Protein AF-A0A0M8MXF6-F1 (afdb_monomer)

Nearest PDB structures (foldseek):
  7met-assembly1_A  TM=2.407E-01  e=5.672E-01  Acinetobacter baumannii
  7ocy-assembly1_A  TM=2.249E-01  e=1.600E+00  Enterococcus faecalis
  7n6g-assembly1_3U  TM=2.031E-01  e=4.091E+00  Chlamydomonas reinhardtii
  6pan-assembly1_A  TM=2.255E-01  e=9.954E+00  Novosphingobium aromaticivorans DSM 12444

Foldseek 3Di:
DDDDDDDDPPDDQDALVRLVVQLCVLCPVPPFLVSSLVSLLPDDPSSLVNPVVCQVVPFPQDDPVLLVVLLVLLVVQCPDPLNVVLVVQLVVLVVVLVVVLVVLLVVLLVLVVVVCVVPVPCLSVLSVVLVVLVVVLVVLVVVLVVVPDCCVPLVVVLPDPVDDPVRNVVVVVVVVVVVVVSLVSLVVSLVSLVVSLVSLVVSLVVLVVVVVVVVPVDDPSSVVSSVSSVVSSVSSVLVSLLSSLVSCSVVSTDDSSSLVSVCVSGPSSSSSSRRD

pLDDT: mean 79.09, std 14.13, range [28.78, 97.38]

Radius of gyration: 22.86 Å; Cα contacts (8 Å, |Δi|>4): 202; chains: 1; bounding box: 51×49×69 Å

Organism: Escovopsis weberi (NCBI:txid150374)

Secondary structure (DSSP, 8-state):
-PPPPPPPTTSPPPPHHHHHHHHHHHHTT---HHHHHHHHHTS-HHHHHHHHHTHHHH-S--SHHHHHHHHHHHHHHHHSHHHHHHHHHHHHHHHHHHHHHHHHHHHHHHHHHHHHHHH---HHHHHHHHHHHHHHHHHHHHHHHHS--HIIIIIHHHH-TTS-HHHHHHHHHHHHHHHHHHHHHHHHHHHHHHHHHHHHHHHHHHHHHHHHTTTTT--HHHHHHHHHHHHHHHHHHHHHHHHHHHHHHHTT---HHHHHHHHHHSTTGGGGGT--

Sequence (276 aa):
MSAPPEYSADSSPPSYDEVSQKLQRLIQDNTNPAKVLEIASSLSDAEINVLADGFEKHYPLQDEKQKADFTVGLGQTFSSKEGQARLKQAGNAASQAVKDIEGIFTNLQLKLAQIDQVYQSGFQATLIKIQDTFTDILRESRLLAVDIEFDKIMVKFCANPNYTVDQRRARIGEFITEAKGFEDGAKGVQQRYTDLVTSFQSFVLSFSGWARDKEGELTSQIKGLEAELSDLGKQLNDIKTAQTAMTSLAGVVLPVTSLLLASKIFPGFDAVIILE

Solvent-accessible surface area (backbone atoms only — not comparable to full-atom values): 15362 Å² total; per-residue (Å²): 138,80,81,80,84,83,86,54,99,85,58,76,80,78,49,47,67,61,47,51,51,50,51,50,69,70,42,64,89,61,82,50,32,60,58,44,46,55,55,60,67,69,52,50,72,69,50,37,49,34,50,48,71,43,34,88,80,62,57,85,59,83,47,73,62,58,26,50,56,47,48,51,45,51,52,52,37,51,69,31,77,67,32,43,54,22,52,51,43,19,53,51,38,48,56,47,52,51,52,52,51,54,50,50,52,53,53,51,39,57,56,32,45,58,50,29,73,76,66,69,70,56,58,31,66,52,52,49,56,53,50,51,52,52,53,52,48,52,51,51,54,52,53,62,62,66,72,69,55,57,71,80,51,52,52,54,55,63,69,37,82,91,55,53,73,65,60,42,50,50,54,51,53,50,50,57,53,52,50,49,53,52,52,53,50,49,52,50,48,52,50,54,52,50,52,48,47,53,52,49,52,54,48,51,53,52,49,54,58,55,51,58,81,43,71,86,73,69,50,75,62,59,62,51,47,52,52,54,52,50,50,50,52,49,56,51,48,51,51,50,53,21,50,53,29,51,52,34,58,77,71,48,48,77,58,76,46,25,39,49,51,25,20,76,69,22,51,37,42,55,54,71,56,42,62,120

Structure (mmCIF, N/CA/C/O backbone):
data_AF-A0A0M8MXF6-F1
#
_entry.id   AF-A0A0M8MXF6-F1
#
loop_
_atom_site.group_PDB
_atom_site.id
_atom_site.type_symbol
_atom_site.label_atom_id
_atom_site.label_alt_id
_atom_site.label_comp_id
_atom_site.label_asym_id
_atom_site.label_entity_id
_atom_site.label_seq_id
_atom_site.pdbx_PDB_ins_code
_atom_site.Cartn_x
_atom_site.Cartn_y
_atom_site.Cartn_z
_atom_site.occupancy
_atom_site.B_iso_or_equiv
_atom_site.auth_seq_id
_atom_site.auth_comp_id
_atom_site.auth_asym_id
_atom_site.auth_atom_id
_atom_site.pdbx_PDB_model_num
ATOM 1 N N . MET A 1 1 ? 26.692 26.187 11.890 1.00 32.91 1 MET A N 1
ATOM 2 C CA . MET A 1 1 ? 25.662 25.136 11.762 1.00 32.91 1 MET A CA 1
ATOM 3 C C . MET A 1 1 ? 24.489 25.568 12.622 1.00 32.91 1 MET A C 1
ATOM 5 O O . MET A 1 1 ? 24.613 25.514 13.836 1.00 32.91 1 MET A O 1
ATOM 9 N N . SER A 1 2 ? 23.429 26.103 12.015 1.00 28.78 2 SER A N 1
ATOM 10 C CA . SER A 1 2 ? 22.195 26.459 12.730 1.00 28.78 2 SER A CA 1
ATOM 11 C C . SER A 1 2 ? 21.187 25.340 12.529 1.00 28.78 2 SER A C 1
ATOM 13 O O . SER A 1 2 ? 20.985 24.909 11.395 1.00 28.78 2 SER A O 1
ATOM 15 N N . ALA A 1 3 ? 20.602 24.856 13.622 1.00 32.03 3 ALA A N 1
ATOM 16 C CA . ALA A 1 3 ? 19.494 23.914 13.569 1.00 32.03 3 ALA A CA 1
ATOM 17 C C . ALA A 1 3 ? 18.300 24.549 12.824 1.00 32.03 3 ALA A C 1
ATOM 19 O O . ALA A 1 3 ? 18.081 25.758 12.971 1.00 32.03 3 ALA A O 1
ATOM 20 N N . PRO A 1 4 ? 17.555 23.784 12.005 1.00 33.78 4 PRO A N 1
ATOM 21 C CA . PRO A 1 4 ? 16.343 24.291 11.376 1.00 33.78 4 PRO A CA 1
ATOM 22 C C . PRO A 1 4 ? 15.284 24.618 12.446 1.00 33.78 4 PRO A C 1
ATOM 24 O O . PRO A 1 4 ? 15.246 23.949 13.480 1.00 33.78 4 PRO A O 1
ATOM 27 N N . PRO A 1 5 ? 14.454 25.654 12.231 1.00 35.91 5 PRO A N 1
ATOM 28 C CA . PRO A 1 5 ? 13.438 26.057 13.197 1.00 35.91 5 PRO A CA 1
ATOM 29 C C . PRO A 1 5 ? 12.390 24.953 13.395 1.00 35.91 5 PRO A C 1
ATOM 31 O O . PRO A 1 5 ? 11.923 24.351 12.428 1.00 35.91 5 PRO A O 1
ATOM 34 N N . GLU A 1 6 ? 12.023 24.702 14.654 1.00 35.16 6 GLU A N 1
ATOM 35 C CA . GLU A 1 6 ? 10.890 23.848 15.019 1.00 35.16 6 GLU A CA 1
ATOM 36 C C . GLU A 1 6 ? 9.573 24.546 14.649 1.00 35.16 6 GLU A C 1
ATOM 38 O O . GLU A 1 6 ? 9.359 25.714 14.981 1.00 35.16 6 GLU A O 1
ATOM 43 N N . TYR A 1 7 ? 8.683 23.828 13.965 1.00 45.47 7 TYR A N 1
ATOM 44 C CA . TYR A 1 7 ? 7.341 24.308 13.646 1.00 45.47 7 TYR A CA 1
ATOM 45 C C . TYR A 1 7 ? 6.438 24.183 14.882 1.00 45.47 7 TYR A C 1
ATOM 47 O O . TYR A 1 7 ? 6.236 23.084 15.399 1.00 45.47 7 TYR A O 1
ATOM 55 N N . SER A 1 8 ? 5.884 25.302 15.359 1.00 39.06 8 SER A N 1
ATOM 56 C CA . SER A 1 8 ? 4.859 25.329 16.411 1.00 39.06 8 SER A CA 1
ATOM 57 C C . SER A 1 8 ? 3.449 25.300 15.807 1.00 39.06 8 SER A C 1
ATOM 59 O O . SER A 1 8 ? 3.249 25.653 14.643 1.00 39.06 8 SER A O 1
ATOM 61 N N . ALA A 1 9 ? 2.459 24.896 16.607 1.00 38.97 9 ALA A N 1
ATOM 62 C CA . ALA A 1 9 ? 1.055 24.703 16.219 1.00 38.97 9 ALA A CA 1
ATOM 63 C C . ALA A 1 9 ? 0.305 25.969 15.721 1.00 38.97 9 ALA A C 1
ATOM 65 O O . ALA A 1 9 ? -0.864 25.863 15.366 1.00 38.97 9 ALA A O 1
ATOM 66 N N . ASP A 1 10 ? 0.974 27.128 15.652 1.00 38.09 10 ASP A N 1
ATOM 67 C CA . ASP A 1 10 ? 0.471 28.385 15.066 1.00 38.09 10 ASP A CA 1
ATOM 68 C C . ASP A 1 10 ? 0.985 28.642 13.630 1.00 38.09 10 ASP A C 1
ATOM 70 O O . ASP A 1 10 ? 0.649 29.651 13.006 1.00 38.09 10 ASP A O 1
ATOM 74 N N . SER A 1 11 ? 1.805 27.743 13.078 1.00 51.75 11 SER A N 1
ATOM 75 C CA . SER A 1 11 ? 2.319 27.853 11.707 1.00 51.75 11 SER A CA 1
ATOM 76 C C . SER A 1 11 ? 1.318 27.227 10.736 1.00 51.75 11 SER A C 1
ATOM 78 O O . SER A 1 11 ? 0.964 26.058 10.889 1.00 51.75 11 SER A O 1
ATOM 80 N N . SER A 1 12 ? 0.882 27.967 9.712 1.00 57.47 12 SER A N 1
ATOM 81 C CA . SER A 1 12 ? 0.156 27.350 8.592 1.00 57.47 12 SER A CA 1
ATOM 82 C C . SER A 1 12 ? 0.994 26.198 8.012 1.00 57.47 12 SER A C 1
ATOM 84 O O . SER A 1 12 ? 2.219 26.340 7.943 1.00 57.47 12 SER A O 1
ATOM 86 N N . PRO A 1 13 ? 0.381 25.059 7.632 1.00 60.53 13 PRO A N 1
ATOM 87 C CA . PRO A 1 13 ? 1.121 23.945 7.048 1.00 60.53 13 PRO A CA 1
ATOM 88 C C . PRO A 1 13 ? 1.935 24.422 5.832 1.00 60.53 13 PRO A C 1
ATOM 90 O O . PRO A 1 13 ? 1.456 25.288 5.093 1.00 60.53 13 PRO A O 1
ATOM 93 N N . PRO A 1 14 ? 3.161 23.900 5.635 1.00 73.06 14 PRO A N 1
ATOM 94 C CA . PRO A 1 14 ? 4.062 24.394 4.601 1.00 73.06 14 PRO A CA 1
ATOM 95 C C . PRO A 1 14 ? 3.460 24.185 3.207 1.00 73.06 14 PRO A C 1
ATOM 97 O O . PRO A 1 14 ? 2.830 23.163 2.937 1.00 73.06 14 PRO A O 1
ATOM 100 N N . SER A 1 15 ? 3.644 25.156 2.315 1.00 82.12 15 SER A N 1
ATOM 101 C CA . SER A 1 15 ? 3.140 25.082 0.939 1.00 82.12 15 SER A CA 1
ATOM 102 C C . SER A 1 15 ? 4.071 24.280 0.021 1.00 82.12 15 SER A C 1
ATOM 104 O O . SER A 1 15 ? 5.272 24.175 0.274 1.00 82.12 15 SER A O 1
ATOM 106 N N . TYR A 1 16 ? 3.538 23.746 -1.087 1.00 81.19 16 TYR A N 1
ATOM 107 C CA . TYR A 1 16 ? 4.337 22.998 -2.071 1.00 81.19 16 TYR A CA 1
ATOM 108 C C . TYR A 1 16 ? 5.559 23.788 -2.548 1.00 81.19 16 TYR A C 1
ATOM 110 O O . TYR A 1 16 ? 6.669 23.257 -2.563 1.00 81.19 16 TYR A O 1
ATOM 118 N N . ASP A 1 17 ? 5.375 25.067 -2.884 1.00 80.81 17 ASP A N 1
ATOM 119 C CA . ASP A 1 17 ? 6.449 25.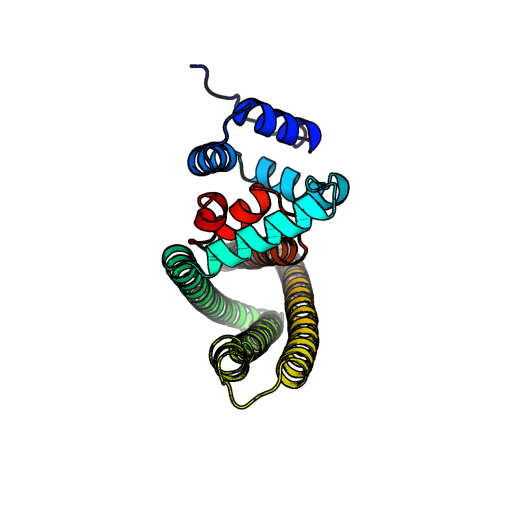916 -3.400 1.00 80.81 17 ASP A CA 1
ATOM 120 C C . ASP A 1 17 ? 7.558 26.138 -2.362 1.00 80.81 17 ASP A C 1
ATOM 122 O O . ASP A 1 17 ? 8.742 26.102 -2.705 1.00 80.81 17 ASP A O 1
ATOM 126 N N . GLU A 1 18 ? 7.207 26.311 -1.085 1.00 84.25 18 GLU A N 1
ATOM 127 C CA . GLU A 1 18 ? 8.184 26.471 -0.003 1.00 84.25 18 GLU A CA 1
ATOM 128 C C . GLU A 1 18 ? 9.027 25.211 0.188 1.00 84.25 18 GLU A C 1
ATOM 130 O O . GLU A 1 18 ? 10.259 25.290 0.269 1.00 84.25 18 GLU A O 1
ATOM 135 N N . VAL A 1 19 ? 8.380 24.043 0.224 1.00 84.31 19 VAL A N 1
ATOM 136 C CA . VAL A 1 19 ? 9.076 22.768 0.424 1.00 84.31 19 VAL A CA 1
ATOM 137 C C . VAL A 1 19 ? 9.893 22.392 -0.814 1.00 84.31 19 VAL A C 1
ATOM 139 O O . VAL A 1 19 ? 11.034 21.947 -0.687 1.00 84.31 19 VAL A O 1
ATOM 142 N N . SER A 1 20 ? 9.365 22.637 -2.014 1.00 79.31 20 SER A N 1
ATOM 143 C CA . SER A 1 20 ? 10.060 22.383 -3.281 1.00 79.31 20 SER A CA 1
ATOM 144 C C . SER A 1 20 ? 11.319 23.242 -3.402 1.00 79.31 20 SER A C 1
ATOM 146 O O . SER A 1 20 ? 12.404 22.727 -3.678 1.00 79.31 20 SER A O 1
ATOM 148 N N . GLN A 1 21 ? 11.229 24.538 -3.081 1.00 81.50 21 GLN A N 1
ATOM 149 C CA . GLN A 1 21 ? 12.401 25.413 -3.057 1.00 81.50 21 GLN A CA 1
ATOM 150 C C . GLN A 1 21 ? 13.406 25.018 -1.973 1.00 81.50 21 GLN A C 1
ATOM 152 O O . GLN A 1 21 ? 14.612 25.104 -2.205 1.00 81.50 21 GLN A O 1
ATOM 157 N N . LYS A 1 22 ? 12.948 24.590 -0.789 1.00 83.56 22 LYS A N 1
ATOM 158 C CA . LYS A 1 22 ? 13.837 24.064 0.257 1.00 83.56 22 LYS A CA 1
ATOM 159 C C . LYS A 1 22 ? 14.619 22.862 -0.268 1.00 83.56 22 LYS A C 1
ATOM 161 O O . LYS A 1 22 ? 15.842 22.843 -0.148 1.00 83.56 22 LYS A O 1
ATOM 166 N N . LEU A 1 23 ? 13.929 21.902 -0.883 1.00 79.88 23 LEU A N 1
ATOM 167 C CA . LEU A 1 23 ? 14.544 20.705 -1.445 1.00 79.88 23 LEU A CA 1
ATOM 168 C C . LEU A 1 23 ? 15.556 21.060 -2.546 1.00 79.88 23 LEU A C 1
ATOM 170 O O . LEU A 1 23 ? 16.699 20.615 -2.479 1.00 79.88 23 LEU A O 1
ATOM 174 N N . GLN A 1 24 ? 15.195 21.940 -3.486 1.00 78.19 24 GLN A N 1
ATOM 175 C CA . GLN A 1 24 ? 16.109 22.426 -4.530 1.00 78.19 24 GLN A CA 1
ATOM 176 C C . GLN A 1 24 ? 17.355 23.113 -3.952 1.00 78.19 24 GLN A C 1
ATOM 178 O O . GLN A 1 24 ? 18.464 22.858 -4.413 1.00 78.19 24 GLN A O 1
ATOM 183 N N . ARG A 1 25 ? 17.212 23.949 -2.914 1.00 81.69 25 ARG A N 1
ATOM 184 C CA . ARG A 1 25 ? 18.351 24.623 -2.257 1.00 81.69 25 ARG A CA 1
ATOM 185 C C . ARG A 1 25 ? 19.275 23.667 -1.507 1.00 81.69 25 ARG A C 1
ATOM 187 O O . ARG A 1 25 ? 20.450 23.990 -1.339 1.00 81.69 25 ARG A O 1
ATOM 194 N N . LEU A 1 26 ? 18.746 22.553 -1.002 1.00 81.12 26 LEU A N 1
ATOM 195 C CA . LEU A 1 26 ? 19.543 21.528 -0.331 1.00 81.12 26 LEU A CA 1
ATOM 196 C C . LEU A 1 26 ? 20.268 20.636 -1.346 1.00 81.12 26 LEU A C 1
ATOM 198 O O . LEU A 1 26 ? 21.427 20.302 -1.118 1.00 81.12 26 LEU A O 1
ATOM 202 N N . ILE A 1 27 ? 19.605 20.289 -2.456 1.00 77.81 27 ILE A N 1
ATOM 203 C CA . ILE A 1 27 ? 20.181 19.491 -3.549 1.00 77.81 27 ILE A CA 1
ATOM 204 C C . ILE A 1 27 ? 21.254 20.285 -4.306 1.00 77.81 27 ILE A C 1
ATOM 206 O O . ILE A 1 27 ? 22.342 19.761 -4.527 1.00 77.81 27 ILE A O 1
ATOM 210 N N . GLN A 1 28 ? 20.995 21.554 -4.643 1.00 79.44 28 GLN A N 1
ATOM 211 C CA . GLN A 1 28 ? 21.881 22.385 -5.474 1.00 79.44 28 GLN A CA 1
ATOM 212 C C . GLN A 1 28 ? 22.266 21.655 -6.774 1.00 79.44 28 GLN A C 1
ATOM 214 O O . GLN A 1 28 ? 21.405 21.065 -7.419 1.00 79.44 28 GLN A O 1
ATOM 219 N N . ASP A 1 29 ? 23.551 21.656 -7.130 1.00 73.19 29 ASP A N 1
ATOM 220 C CA . ASP A 1 29 ? 24.099 20.948 -8.292 1.00 73.19 29 ASP A CA 1
ATOM 221 C C . ASP A 1 29 ? 24.566 19.523 -7.939 1.00 73.19 29 ASP A C 1
ATOM 223 O O . ASP A 1 29 ? 25.395 18.934 -8.636 1.00 73.19 29 ASP A O 1
ATOM 227 N N . ASN A 1 30 ? 24.112 18.969 -6.809 1.00 67.25 30 ASN A N 1
ATOM 228 C CA . ASN A 1 30 ? 24.562 17.661 -6.365 1.00 67.25 30 ASN A CA 1
ATOM 229 C C . ASN A 1 30 ? 23.941 16.555 -7.218 1.00 67.25 30 ASN A C 1
ATOM 231 O O . ASN A 1 30 ? 22.763 16.234 -7.092 1.00 67.25 30 ASN A O 1
ATOM 235 N N . THR A 1 31 ? 24.774 15.946 -8.053 1.00 65.38 31 THR A N 1
ATOM 236 C CA . THR A 1 31 ? 24.402 14.831 -8.922 1.00 65.38 31 THR A CA 1
ATOM 237 C C . THR A 1 31 ? 24.601 13.467 -8.268 1.00 65.38 31 THR A C 1
ATOM 239 O O . THR A 1 31 ? 24.365 12.457 -8.916 1.00 65.38 31 THR A O 1
ATOM 242 N N . ASN A 1 32 ? 25.047 13.400 -7.005 1.00 70.94 32 ASN A N 1
ATOM 243 C CA . ASN A 1 32 ? 25.220 12.134 -6.298 1.00 70.94 32 ASN A CA 1
ATOM 244 C C . ASN A 1 32 ? 23.860 11.625 -5.777 1.00 70.94 32 ASN A C 1
ATOM 246 O O . ASN A 1 32 ? 23.322 12.219 -4.831 1.00 70.94 32 ASN A O 1
ATOM 250 N N . PRO A 1 33 ? 23.340 10.497 -6.293 1.00 64.94 33 PRO A N 1
ATOM 251 C CA . PRO A 1 33 ? 22.003 10.019 -5.943 1.00 64.94 33 PRO A CA 1
ATOM 252 C C . PRO A 1 33 ? 21.853 9.665 -4.452 1.00 64.94 33 PRO A C 1
ATOM 254 O O . PRO A 1 33 ? 20.842 9.985 -3.823 1.00 64.94 33 PRO A O 1
ATOM 257 N N . ALA A 1 34 ? 22.900 9.113 -3.826 1.00 65.56 34 ALA A N 1
ATOM 258 C CA . ALA A 1 34 ? 22.902 8.818 -2.390 1.00 65.56 34 ALA A CA 1
ATOM 259 C C . ALA A 1 34 ? 22.794 10.092 -1.538 1.00 65.56 34 ALA A C 1
ATOM 261 O O . ALA A 1 34 ? 22.143 10.097 -0.491 1.00 65.56 34 ALA A O 1
ATOM 262 N N . LYS A 1 35 ? 23.408 11.192 -1.988 1.00 70.06 35 LYS A N 1
ATOM 263 C CA . LYS A 1 35 ? 23.350 12.463 -1.262 1.00 70.06 35 LYS A CA 1
ATOM 264 C C . LYS A 1 35 ? 22.010 13.169 -1.456 1.00 70.06 35 LYS A C 1
ATOM 266 O O . LYS A 1 35 ? 21.490 13.734 -0.496 1.00 70.06 35 LYS A O 1
ATOM 271 N N . VAL A 1 36 ? 21.431 13.091 -2.655 1.00 68.38 36 VAL A N 1
ATOM 272 C CA . VAL A 1 36 ? 20.065 13.563 -2.936 1.00 68.38 36 VAL A CA 1
ATOM 273 C C . VAL A 1 36 ? 19.045 12.819 -2.071 1.00 68.38 36 VAL A C 1
ATOM 275 O O . VAL A 1 36 ? 18.158 13.451 -1.497 1.00 68.38 36 VAL A O 1
ATOM 278 N N . LEU A 1 37 ? 19.214 11.506 -1.891 1.00 70.50 37 LEU A N 1
ATOM 279 C CA . LEU A 1 37 ? 18.383 10.714 -0.987 1.00 70.50 37 LEU A CA 1
ATOM 280 C C . LEU A 1 37 ? 18.510 11.166 0.470 1.00 70.50 37 LEU A C 1
ATOM 282 O O . LEU A 1 37 ? 17.500 11.328 1.149 1.00 70.50 37 LEU A O 1
ATOM 286 N N . GLU A 1 38 ? 19.734 11.345 0.967 1.00 73.81 38 GLU A N 1
ATOM 287 C CA . GLU A 1 38 ? 19.981 11.783 2.346 1.00 73.81 38 GLU A CA 1
ATOM 288 C C . GLU A 1 38 ? 19.322 13.145 2.611 1.00 73.81 38 GLU A C 1
ATOM 290 O O . GLU A 1 38 ? 18.665 13.345 3.632 1.00 73.81 38 GLU A O 1
ATOM 295 N N . ILE A 1 39 ? 19.436 14.062 1.647 1.00 77.31 39 ILE A N 1
ATOM 296 C CA . ILE A 1 39 ? 18.789 15.373 1.681 1.00 77.31 39 ILE A CA 1
ATOM 297 C C . ILE A 1 39 ? 17.269 15.229 1.710 1.00 77.31 39 ILE A C 1
ATOM 299 O O . ILE A 1 39 ? 16.610 15.830 2.557 1.00 77.31 39 ILE A O 1
ATOM 303 N N . ALA A 1 40 ? 16.695 14.431 0.817 1.00 73.25 40 ALA A N 1
ATOM 304 C CA . ALA A 1 40 ? 15.253 14.259 0.760 1.00 73.25 40 ALA A CA 1
ATOM 305 C C . ALA A 1 40 ? 14.709 13.522 2.005 1.00 73.25 40 ALA A C 1
ATOM 307 O O . ALA A 1 40 ? 13.631 13.852 2.492 1.00 73.25 40 ALA A O 1
ATOM 308 N N . SER A 1 41 ? 15.488 12.607 2.590 1.00 75.50 41 SER A N 1
ATOM 309 C CA . SER A 1 41 ? 15.173 11.911 3.850 1.00 75.50 41 SER A CA 1
ATOM 310 C C . SER A 1 41 ? 15.242 12.830 5.073 1.00 75.50 41 SER A C 1
ATOM 312 O O . SER A 1 41 ? 14.697 12.494 6.119 1.00 75.50 41 SER A O 1
ATOM 314 N N . SER A 1 42 ? 15.906 13.986 4.955 1.00 82.12 42 SER A N 1
ATOM 315 C CA . SER A 1 42 ? 15.948 15.008 6.010 1.00 82.12 42 SER A CA 1
ATOM 316 C C . SER A 1 42 ? 14.668 15.851 6.093 1.00 82.12 42 SER A C 1
ATOM 318 O O . SER A 1 42 ? 14.514 16.640 7.027 1.00 82.12 42 SER A O 1
ATOM 320 N N . LEU A 1 43 ? 13.755 15.709 5.123 1.00 81.75 43 LEU A N 1
ATOM 321 C CA . LEU A 1 43 ? 12.446 16.353 5.152 1.00 81.75 43 LEU A CA 1
ATOM 322 C C . LEU A 1 43 ? 11.532 15.687 6.186 1.00 81.75 43 LEU A C 1
ATOM 324 O O . LEU A 1 43 ? 11.547 14.471 6.374 1.00 81.75 43 LEU A O 1
ATOM 328 N N . SER A 1 44 ? 10.693 16.497 6.829 1.00 83.69 44 SER A N 1
ATOM 329 C CA . SER A 1 44 ? 9.655 15.997 7.733 1.00 83.69 44 SER A CA 1
ATOM 330 C C . SER A 1 44 ? 8.541 15.266 6.975 1.00 83.69 44 SER A C 1
ATOM 332 O O . SER A 1 44 ? 8.344 15.462 5.776 1.00 83.69 44 SER A O 1
ATOM 334 N N . ASP A 1 45 ? 7.754 14.452 7.683 1.00 75.19 45 ASP A N 1
ATOM 335 C CA . ASP A 1 45 ? 6.602 13.747 7.103 1.00 75.19 45 ASP A CA 1
ATOM 336 C C . ASP A 1 45 ? 5.609 14.707 6.435 1.00 75.19 45 ASP A C 1
ATOM 338 O O . ASP A 1 45 ? 5.139 14.440 5.331 1.00 75.19 45 ASP A O 1
ATOM 342 N N . ALA A 1 46 ? 5.337 15.851 7.072 1.00 77.25 46 ALA A N 1
ATOM 343 C CA . ALA A 1 46 ? 4.457 16.881 6.530 1.00 77.25 46 ALA A CA 1
ATOM 344 C C . ALA A 1 46 ? 5.001 17.470 5.218 1.00 77.25 46 ALA A C 1
ATOM 346 O O . ALA A 1 46 ? 4.256 17.625 4.257 1.00 77.25 46 ALA A O 1
ATOM 347 N N . GLU A 1 47 ? 6.305 17.743 5.153 1.00 81.19 47 GLU A N 1
ATOM 348 C CA . GLU A 1 47 ? 6.967 18.253 3.948 1.00 81.19 47 GLU A CA 1
ATOM 349 C C . GLU A 1 47 ? 6.954 17.230 2.806 1.00 81.19 47 GLU A C 1
ATOM 351 O O . GLU A 1 47 ? 6.678 17.577 1.658 1.00 81.19 47 GLU A O 1
ATOM 356 N N . ILE A 1 48 ? 7.209 15.957 3.117 1.00 76.44 48 ILE A N 1
ATOM 357 C CA . ILE A 1 48 ? 7.179 14.875 2.130 1.00 76.44 48 ILE A CA 1
ATOM 358 C C . ILE A 1 48 ? 5.757 14.693 1.575 1.00 76.44 48 ILE A C 1
ATOM 360 O O . ILE A 1 48 ? 5.601 14.571 0.360 1.00 76.44 48 ILE A O 1
ATOM 364 N N . ASN A 1 49 ? 4.731 14.726 2.433 1.00 73.00 49 ASN A N 1
ATOM 365 C CA . ASN A 1 49 ? 3.329 14.625 2.015 1.00 73.00 49 ASN A CA 1
ATOM 366 C C . ASN A 1 49 ? 2.912 15.808 1.132 1.00 73.00 49 ASN A C 1
ATOM 368 O O . ASN A 1 49 ? 2.342 15.598 0.069 1.00 73.00 49 ASN A O 1
ATOM 372 N N . VAL A 1 50 ? 3.278 17.040 1.505 1.00 77.88 50 VAL A N 1
ATOM 373 C CA . VAL A 1 50 ? 3.005 18.240 0.695 1.00 77.88 50 VAL A CA 1
ATOM 374 C C . VAL A 1 50 ? 3.611 18.122 -0.707 1.00 77.88 50 VAL A C 1
ATOM 376 O O . VAL A 1 50 ? 2.949 18.447 -1.694 1.00 77.88 50 VAL A O 1
ATOM 379 N N . LEU A 1 51 ? 4.849 17.625 -0.817 1.00 73.88 51 LEU A N 1
ATOM 380 C CA . LEU A 1 51 ? 5.499 17.396 -2.110 1.00 73.88 51 LEU A CA 1
ATOM 381 C C . LEU A 1 51 ? 4.845 16.270 -2.920 1.00 73.88 51 LEU A C 1
ATOM 383 O O . LEU A 1 51 ? 4.798 16.359 -4.145 1.00 73.88 51 LEU A O 1
ATOM 387 N N . ALA A 1 52 ? 4.351 15.220 -2.266 1.00 70.56 52 ALA A N 1
ATOM 388 C CA . ALA A 1 52 ? 3.649 14.132 -2.939 1.00 70.56 52 ALA A CA 1
ATOM 389 C C . ALA A 1 52 ? 2.261 14.559 -3.442 1.00 70.56 52 ALA A C 1
ATOM 391 O O . ALA A 1 52 ? 1.910 14.256 -4.578 1.00 70.56 52 ALA A O 1
ATOM 392 N N . ASP A 1 53 ? 1.509 15.322 -2.650 1.00 70.62 53 ASP A N 1
ATOM 393 C CA . ASP A 1 53 ? 0.156 15.774 -2.996 1.00 70.62 53 ASP A CA 1
ATOM 394 C C . ASP A 1 53 ? 0.156 16.854 -4.090 1.00 70.62 53 ASP A C 1
ATOM 396 O O . ASP A 1 53 ? -0.739 16.907 -4.936 1.00 70.62 53 ASP A O 1
ATOM 400 N N . GLY A 1 54 ? 1.161 17.737 -4.102 1.00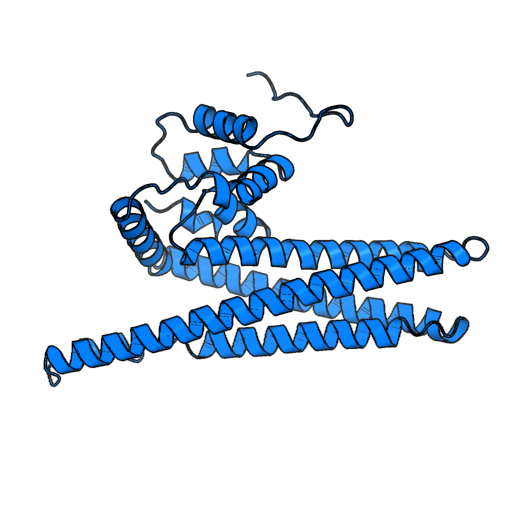 68.06 54 GLY A N 1
ATOM 401 C CA . GLY A 1 54 ? 1.308 18.761 -5.143 1.00 68.06 54 GLY A CA 1
ATOM 402 C C . GLY A 1 54 ? 1.892 18.232 -6.455 1.00 68.06 54 GLY A C 1
ATOM 403 O O . GLY A 1 54 ? 1.890 18.931 -7.466 1.00 68.06 54 GLY A O 1
ATOM 404 N N . PHE A 1 55 ? 2.364 16.990 -6.472 1.00 65.88 55 PHE A N 1
ATOM 405 C CA . PHE A 1 55 ? 3.124 16.429 -7.576 1.00 65.88 55 PHE A CA 1
ATOM 406 C C . PHE A 1 55 ? 2.410 16.491 -8.935 1.00 65.88 55 PHE A C 1
ATOM 408 O O . PHE A 1 55 ? 2.969 17.006 -9.908 1.00 65.88 55 PHE A O 1
ATOM 415 N N . GLU A 1 56 ? 1.152 16.044 -8.992 1.00 61.75 56 GLU A N 1
ATOM 416 C CA . GLU A 1 56 ? 0.340 16.069 -10.217 1.00 61.75 56 GLU A CA 1
ATOM 417 C C . GLU A 1 56 ? 0.111 17.488 -10.753 1.00 61.75 56 GLU A C 1
ATOM 419 O O . GLU A 1 56 ? -0.265 17.664 -11.902 1.00 61.75 56 GLU A O 1
ATOM 424 N N . LYS A 1 57 ? 0.311 18.537 -9.955 1.00 67.62 57 LYS A N 1
ATOM 425 C CA . LYS A 1 57 ? 0.159 19.921 -10.429 1.00 67.62 57 LYS A CA 1
ATOM 426 C C . LYS A 1 57 ? 1.464 20.517 -10.943 1.00 67.62 57 LYS A C 1
ATOM 428 O O . LYS A 1 57 ? 1.425 21.488 -11.692 1.00 67.62 57 LYS A O 1
ATOM 433 N N . HIS A 1 58 ? 2.602 19.943 -10.558 1.00 66.25 58 HIS A N 1
ATOM 434 C CA . HIS A 1 58 ? 3.918 20.545 -10.759 1.00 66.25 58 HIS A CA 1
ATOM 435 C C . HIS A 1 58 ? 4.893 19.689 -11.591 1.00 66.25 58 HIS A C 1
ATOM 437 O O . HIS A 1 58 ? 5.993 20.170 -11.844 1.00 66.25 58 HIS A O 1
ATOM 443 N N . TYR A 1 59 ? 4.495 18.476 -12.022 1.00 63.84 59 TYR A N 1
ATOM 444 C CA . TYR A 1 59 ? 5.140 17.599 -13.025 1.00 63.84 59 TYR A CA 1
ATOM 445 C C . TYR A 1 59 ? 6.637 17.892 -13.291 1.00 63.84 59 TYR A C 1
ATOM 447 O O . TYR A 1 59 ? 6.964 18.682 -14.181 1.00 63.84 59 TYR A O 1
ATOM 455 N N . PRO A 1 60 ? 7.574 17.249 -12.569 1.00 62.81 60 PRO A N 1
ATOM 456 C CA . PRO A 1 60 ? 9.000 17.533 -12.728 1.00 62.81 60 PRO A CA 1
ATOM 457 C C . PRO A 1 60 ? 9.601 16.978 -14.027 1.00 62.81 60 PRO A C 1
ATOM 459 O O . PRO A 1 60 ? 10.610 17.504 -14.486 1.00 62.81 60 PRO A O 1
ATOM 462 N N . LEU A 1 61 ? 8.997 15.946 -14.630 1.00 69.56 61 LEU A N 1
ATOM 463 C CA . LEU A 1 61 ? 9.415 15.405 -15.928 1.00 69.56 61 LEU A CA 1
ATOM 464 C C . LEU A 1 61 ? 8.582 16.067 -17.029 1.00 69.56 61 LEU A C 1
ATOM 466 O O . LEU A 1 61 ? 7.393 15.776 -17.182 1.00 69.56 61 LEU A O 1
ATOM 470 N N . GLN A 1 62 ? 9.204 16.998 -17.750 1.00 68.94 62 GLN A N 1
ATOM 471 C CA . GLN A 1 62 ? 8.508 17.920 -18.649 1.00 68.94 62 GLN A CA 1
ATOM 472 C C . GLN A 1 62 ? 8.437 17.412 -20.089 1.00 68.94 62 GLN A C 1
ATOM 474 O O . GLN A 1 62 ? 7.472 17.717 -20.789 1.00 68.94 62 GLN A O 1
ATOM 479 N N . ASP A 1 63 ? 9.421 16.625 -20.531 1.00 77.38 63 ASP A N 1
ATOM 480 C CA . ASP A 1 63 ? 9.468 16.100 -21.896 1.00 77.38 63 ASP A CA 1
ATOM 481 C C .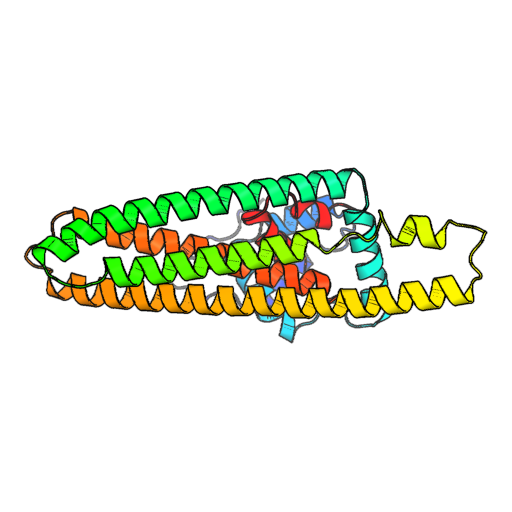 ASP A 1 63 ? 9.460 14.562 -21.966 1.00 77.38 63 ASP A C 1
ATOM 483 O O . ASP A 1 63 ? 9.769 13.851 -21.009 1.00 77.38 63 ASP A O 1
ATOM 487 N N . GLU A 1 64 ? 9.068 14.034 -23.129 1.00 78.06 64 GLU A N 1
ATOM 488 C CA . GLU A 1 64 ? 8.946 12.589 -23.370 1.00 78.06 64 GLU A CA 1
ATOM 489 C C . GLU A 1 64 ? 10.289 11.852 -23.321 1.00 78.06 64 GLU A C 1
ATOM 491 O O . GLU A 1 64 ? 10.323 10.651 -23.056 1.00 78.06 64 GLU A O 1
ATOM 496 N N . LYS A 1 65 ? 11.406 12.551 -23.550 1.00 78.69 65 LYS A N 1
ATOM 497 C CA . LYS A 1 65 ? 12.733 11.946 -23.471 1.00 78.69 65 LYS A CA 1
ATOM 498 C C . LYS A 1 65 ? 13.137 11.737 -22.016 1.00 78.69 65 LYS A C 1
ATOM 500 O O . LYS A 1 65 ? 13.552 10.639 -21.675 1.00 78.69 65 LYS A O 1
ATOM 505 N N . GLN A 1 66 ? 12.958 12.742 -21.161 1.00 73.25 66 GLN A N 1
ATOM 506 C CA . GLN A 1 66 ? 13.172 12.632 -19.717 1.00 73.25 66 GLN A CA 1
ATOM 507 C C . GLN A 1 66 ? 12.349 11.490 -19.133 1.00 73.25 66 GLN A C 1
ATOM 509 O O . GLN A 1 66 ? 12.859 10.687 -18.361 1.00 73.25 66 GLN A O 1
ATOM 514 N N . LYS A 1 67 ? 11.089 11.380 -19.560 1.00 74.50 67 LYS A N 1
ATOM 515 C CA . LYS A 1 67 ? 10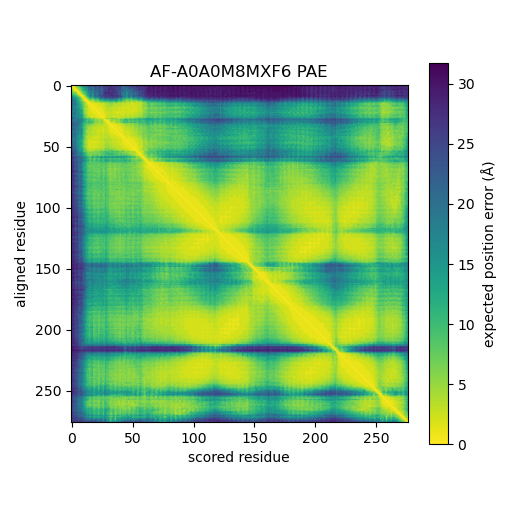.216 10.268 -19.196 1.00 74.50 67 LYS A CA 1
ATOM 516 C C . LYS A 1 67 ? 10.795 8.918 -19.634 1.00 74.50 67 LYS A C 1
ATOM 518 O O . LYS A 1 67 ? 10.955 8.020 -18.812 1.00 74.50 67 LYS A O 1
ATOM 523 N N . ALA A 1 68 ? 11.155 8.780 -20.908 1.00 75.69 68 ALA A N 1
ATOM 524 C CA . ALA A 1 68 ? 11.700 7.534 -21.440 1.00 75.69 68 ALA A CA 1
ATOM 525 C C . ALA A 1 68 ? 13.020 7.121 -20.764 1.00 75.69 68 ALA A C 1
ATOM 527 O O . ALA A 1 68 ? 13.154 5.969 -20.348 1.00 75.69 68 ALA A O 1
ATOM 528 N N . ASP A 1 69 ? 13.965 8.053 -20.620 1.00 74.88 69 ASP A N 1
ATOM 529 C CA . ASP A 1 69 ? 15.264 7.820 -19.978 1.00 74.88 69 ASP A CA 1
ATOM 530 C C . ASP A 1 69 ? 15.063 7.377 -18.522 1.00 74.88 69 ASP A C 1
ATOM 532 O O . ASP A 1 69 ? 15.660 6.399 -18.068 1.00 74.88 69 ASP A O 1
ATOM 536 N N . PHE A 1 70 ? 14.124 8.015 -17.826 1.00 75.12 70 PHE A N 1
ATOM 537 C CA . PHE A 1 70 ? 13.756 7.665 -16.466 1.00 75.12 70 PHE A CA 1
ATOM 538 C C . PHE A 1 70 ? 13.122 6.269 -16.345 1.00 75.12 70 PHE A C 1
ATOM 540 O O . PHE A 1 70 ? 13.511 5.482 -15.480 1.00 75.12 70 PHE A O 1
ATOM 547 N N . THR A 1 71 ? 12.184 5.907 -17.231 1.00 75.00 71 THR A N 1
ATOM 548 C CA . THR A 1 71 ? 11.617 4.545 -17.277 1.00 75.00 71 THR A CA 1
ATOM 549 C C . THR A 1 71 ? 12.702 3.496 -17.496 1.00 75.00 71 THR A C 1
ATOM 551 O O . THR A 1 71 ? 12.689 2.445 -16.852 1.00 75.00 71 THR A O 1
ATOM 554 N N . VAL A 1 72 ? 13.650 3.769 -18.397 1.00 77.50 72 VAL A N 1
ATOM 555 C CA . VAL A 1 72 ? 14.775 2.868 -18.660 1.00 77.50 72 VAL A CA 1
ATOM 556 C C . VAL A 1 72 ? 15.656 2.734 -17.419 1.00 77.50 72 VAL A C 1
ATOM 558 O O . VAL A 1 72 ? 15.978 1.605 -17.048 1.00 77.50 72 VAL A O 1
ATOM 561 N N . GLY A 1 73 ? 15.988 3.843 -16.751 1.00 74.56 73 GLY A N 1
ATOM 562 C CA . GLY A 1 73 ? 16.760 3.852 -15.506 1.00 74.56 73 GLY A CA 1
ATOM 563 C C . GLY A 1 73 ? 16.101 3.018 -14.407 1.00 74.56 73 GLY A C 1
ATOM 564 O O . GLY A 1 73 ? 16.721 2.095 -13.880 1.00 74.56 73 GLY A O 1
ATOM 565 N N . LEU A 1 74 ? 14.807 3.231 -14.140 1.00 75.62 74 LEU A N 1
ATOM 566 C CA . LEU A 1 74 ? 14.037 2.406 -13.199 1.00 75.62 74 LEU A CA 1
ATOM 567 C C . LEU A 1 74 ? 14.084 0.919 -13.562 1.00 75.62 74 LEU A C 1
ATOM 569 O O . LEU A 1 74 ? 14.335 0.071 -12.702 1.00 75.62 74 LEU A O 1
ATOM 573 N N . GLY A 1 75 ? 13.850 0.596 -14.837 1.00 75.12 75 GLY A N 1
ATOM 574 C CA . GLY A 1 75 ? 13.871 -0.777 -15.329 1.00 75.12 75 GLY A CA 1
ATOM 575 C C . GLY A 1 75 ? 15.231 -1.445 -15.123 1.00 75.12 75 GLY A C 1
ATOM 576 O O . GLY A 1 75 ? 15.294 -2.580 -14.648 1.00 75.12 75 GLY A O 1
ATOM 577 N N . GLN A 1 76 ? 16.324 -0.739 -15.421 1.00 76.69 76 GLN A N 1
ATOM 578 C CA . GLN A 1 76 ? 17.691 -1.213 -15.192 1.00 76.69 76 GLN A CA 1
ATOM 579 C C . GLN A 1 76 ? 17.976 -1.405 -13.701 1.00 76.69 76 GLN A C 1
ATOM 581 O O . GLN A 1 76 ? 18.488 -2.456 -13.306 1.00 76.69 76 GLN A O 1
ATOM 586 N N . THR A 1 77 ? 17.579 -0.441 -12.872 1.00 75.88 77 THR A N 1
ATOM 587 C CA . THR A 1 77 ? 17.763 -0.483 -11.422 1.00 75.88 77 THR A CA 1
ATOM 588 C C . THR A 1 77 ? 17.043 -1.674 -10.810 1.00 75.88 77 THR A C 1
ATOM 590 O O . THR A 1 77 ? 17.688 -2.491 -10.153 1.00 75.88 77 THR A O 1
ATOM 593 N N . PHE A 1 78 ? 15.754 -1.865 -11.095 1.00 77.81 78 PHE A N 1
ATOM 594 C CA . PHE A 1 78 ? 14.986 -3.008 -10.591 1.00 77.81 78 PHE A CA 1
ATOM 595 C C . PHE A 1 78 ? 15.450 -4.358 -11.146 1.00 77.81 78 PHE A C 1
ATOM 597 O O . PHE A 1 78 ? 15.338 -5.373 -10.458 1.00 77.81 78 PHE A O 1
ATOM 604 N N . SER A 1 79 ? 16.014 -4.376 -12.356 1.00 78.19 79 SER A N 1
ATOM 605 C CA . SER A 1 79 ? 16.569 -5.592 -12.964 1.00 78.19 79 SER A CA 1
ATOM 606 C C . SER A 1 79 ? 17.968 -5.942 -12.448 1.00 78.19 79 SER A C 1
ATOM 608 O O . SER A 1 79 ? 18.415 -7.078 -12.614 1.00 78.19 79 SER A O 1
ATOM 610 N N . SER A 1 80 ? 18.674 -4.997 -11.821 1.00 79.56 80 SER A N 1
ATOM 611 C CA . SER A 1 80 ? 19.993 -5.235 -11.234 1.00 79.56 80 SER A CA 1
ATOM 612 C C . SER A 1 80 ? 19.918 -6.200 -10.043 1.00 79.56 80 SER A C 1
ATOM 614 O O . SER A 1 80 ? 18.888 -6.336 -9.385 1.00 79.56 80 SER A O 1
ATOM 616 N N . LYS A 1 81 ? 21.035 -6.861 -9.706 1.00 80.50 81 LYS A N 1
ATOM 617 C CA . LYS A 1 81 ? 21.091 -7.758 -8.533 1.00 80.50 81 LYS A CA 1
ATOM 618 C C . LYS A 1 81 ? 20.737 -7.037 -7.231 1.00 80.50 81 LYS A C 1
ATOM 620 O O . LYS A 1 81 ? 20.086 -7.623 -6.369 1.00 80.50 81 LYS A O 1
ATOM 625 N N . GLU A 1 82 ? 21.183 -5.792 -7.090 1.00 76.38 82 GLU A N 1
ATOM 626 C CA . GLU A 1 82 ? 20.891 -4.973 -5.916 1.00 76.38 82 GLU A CA 1
ATOM 627 C C . GLU A 1 82 ? 19.412 -4.582 -5.874 1.00 76.38 82 GLU A C 1
ATOM 629 O O . GLU A 1 82 ? 18.753 -4.824 -4.863 1.00 76.38 82 GLU A O 1
ATOM 634 N N . GLY A 1 83 ? 18.855 -4.094 -6.986 1.00 77.12 83 GLY A N 1
ATOM 635 C CA . GLY A 1 83 ? 17.431 -3.772 -7.085 1.00 77.12 83 GLY A CA 1
ATOM 636 C C . GLY A 1 83 ? 16.525 -4.974 -6.825 1.00 77.12 83 GLY A C 1
ATOM 637 O O . GLY A 1 83 ? 15.577 -4.862 -6.052 1.00 77.12 83 GLY A O 1
ATOM 638 N N . GLN A 1 84 ? 16.851 -6.156 -7.354 1.00 81.44 84 GLN A N 1
ATOM 639 C CA . GLN A 1 84 ? 16.109 -7.390 -7.062 1.00 81.44 84 GLN A CA 1
ATOM 640 C C . GLN A 1 84 ? 16.170 -7.775 -5.577 1.00 81.44 84 GLN A C 1
ATOM 642 O O . GLN A 1 84 ? 15.160 -8.177 -4.994 1.00 81.44 84 GLN A O 1
ATOM 647 N N . ALA A 1 85 ? 17.338 -7.649 -4.935 1.00 80.12 85 ALA A N 1
ATOM 648 C CA . ALA A 1 85 ? 17.479 -7.919 -3.504 1.00 80.12 85 ALA A CA 1
ATOM 649 C C . ALA A 1 85 ? 16.628 -6.956 -2.658 1.00 80.12 85 ALA A C 1
ATOM 651 O O . ALA A 1 85 ? 16.007 -7.369 -1.676 1.00 80.12 85 ALA A O 1
ATOM 652 N N . ARG A 1 86 ? 16.549 -5.691 -3.075 1.00 78.75 86 ARG A N 1
ATOM 653 C CA . ARG A 1 86 ? 15.764 -4.641 -2.421 1.00 78.75 86 ARG A CA 1
ATOM 654 C C . ARG A 1 86 ? 14.260 -4.803 -2.647 1.00 78.75 86 ARG A C 1
ATOM 656 O O . ARG A 1 86 ? 13.503 -4.722 -1.687 1.00 78.75 86 ARG A O 1
ATOM 663 N N . LEU A 1 87 ? 13.824 -5.157 -3.857 1.00 80.81 87 LEU A N 1
ATOM 664 C CA . LEU A 1 87 ? 12.432 -5.536 -4.134 1.00 80.81 87 LEU A CA 1
ATOM 665 C C . LEU A 1 87 ? 12.002 -6.747 -3.301 1.00 80.81 87 LEU A C 1
ATOM 667 O O . LEU A 1 87 ? 10.893 -6.780 -2.771 1.00 80.81 87 LEU A O 1
ATOM 671 N N . LYS A 1 88 ? 12.895 -7.726 -3.117 1.00 83.75 88 LYS A N 1
ATOM 672 C CA . LYS A 1 88 ? 12.642 -8.862 -2.225 1.00 83.75 88 LYS A CA 1
ATOM 673 C C . LYS A 1 88 ? 12.480 -8.418 -0.768 1.00 83.75 88 LYS A C 1
ATOM 675 O O . LYS A 1 88 ? 11.603 -8.930 -0.075 1.00 83.75 88 LYS A O 1
ATOM 680 N N . GLN A 1 89 ? 13.300 -7.480 -0.296 1.00 83.38 89 GLN A N 1
ATOM 681 C CA . GLN A 1 89 ? 13.161 -6.904 1.044 1.00 83.38 89 GLN A CA 1
ATOM 682 C C . GLN A 1 89 ? 11.818 -6.178 1.205 1.00 83.38 89 GLN A C 1
ATOM 684 O O . GLN A 1 89 ? 11.105 -6.445 2.172 1.00 83.38 89 GLN A O 1
ATOM 689 N N . ALA A 1 90 ? 11.443 -5.351 0.230 1.00 82.19 90 ALA A N 1
ATOM 690 C CA . ALA A 1 90 ? 10.166 -4.650 0.209 1.00 82.19 90 ALA A CA 1
ATOM 691 C C . ALA A 1 90 ? 8.978 -5.628 0.215 1.00 82.19 90 ALA A C 1
ATOM 693 O O . ALA A 1 90 ? 8.059 -5.481 1.017 1.00 82.19 90 ALA A O 1
ATOM 694 N N . GLY A 1 91 ? 9.028 -6.687 -0.602 1.00 83.75 91 GLY A N 1
ATOM 695 C CA . GLY A 1 91 ? 8.005 -7.738 -0.627 1.00 83.75 91 GLY A CA 1
ATOM 696 C C . GLY A 1 91 ? 7.886 -8.508 0.695 1.00 83.75 91 GLY A C 1
ATOM 697 O O . GLY A 1 91 ? 6.778 -8.828 1.136 1.00 83.75 91 GLY A O 1
ATOM 698 N N . ASN A 1 92 ? 9.009 -8.760 1.377 1.00 86.94 92 ASN A N 1
ATOM 699 C CA . ASN A 1 92 ? 9.003 -9.356 2.714 1.00 86.94 92 ASN A CA 1
ATOM 700 C C . ASN A 1 92 ? 8.377 -8.415 3.753 1.00 86.94 92 ASN A C 1
ATOM 702 O O . ASN A 1 92 ? 7.578 -8.870 4.570 1.00 86.94 92 ASN A O 1
ATOM 706 N N . ALA A 1 93 ? 8.707 -7.121 3.712 1.00 85.38 93 ALA A N 1
ATOM 707 C CA . ALA A 1 93 ? 8.129 -6.121 4.606 1.00 85.38 93 ALA A CA 1
ATOM 708 C C . ALA A 1 93 ? 6.617 -5.975 4.392 1.00 85.38 93 ALA A C 1
ATOM 710 O O . ALA A 1 93 ? 5.860 -6.014 5.358 1.00 85.38 93 ALA A O 1
ATOM 711 N N . ALA A 1 94 ? 6.161 -5.932 3.136 1.00 85.94 94 ALA A N 1
ATOM 712 C CA . ALA A 1 94 ? 4.738 -5.939 2.806 1.00 85.94 94 ALA A CA 1
ATOM 713 C C . ALA A 1 94 ? 4.031 -7.190 3.349 1.00 85.94 94 ALA A C 1
ATOM 715 O O . ALA A 1 94 ? 2.959 -7.101 3.945 1.00 85.94 94 ALA A O 1
ATOM 716 N N . SER A 1 95 ? 4.662 -8.359 3.210 1.00 88.56 95 SER A N 1
ATOM 717 C CA . SER A 1 95 ? 4.131 -9.614 3.753 1.00 88.56 95 SER A CA 1
ATOM 718 C C . SER A 1 95 ? 4.052 -9.613 5.282 1.00 88.56 95 SER A C 1
ATOM 720 O O . SER A 1 95 ? 3.155 -10.244 5.839 1.00 88.56 95 SER A O 1
ATOM 722 N N . GLN A 1 96 ? 4.982 -8.940 5.962 1.00 89.12 96 GLN A N 1
ATOM 723 C CA . GLN A 1 96 ? 4.956 -8.799 7.416 1.00 89.12 96 GLN A CA 1
ATOM 724 C C . GLN A 1 96 ? 3.857 -7.829 7.862 1.00 89.12 96 GLN A C 1
ATOM 726 O O . GLN A 1 96 ? 3.051 -8.205 8.706 1.00 89.12 96 GLN A O 1
ATOM 731 N N . ALA A 1 97 ? 3.745 -6.659 7.226 1.00 88.62 97 ALA A N 1
ATOM 732 C CA . ALA A 1 97 ? 2.697 -5.679 7.517 1.00 88.62 97 ALA A CA 1
ATOM 733 C C . ALA A 1 97 ? 1.288 -6.283 7.387 1.00 88.62 97 ALA A C 1
ATOM 735 O O . ALA A 1 97 ? 0.424 -6.044 8.225 1.00 88.62 97 ALA A O 1
ATOM 736 N N . VAL A 1 98 ? 1.069 -7.138 6.380 1.00 91.19 98 VAL A N 1
ATOM 737 C CA . VAL A 1 98 ? -0.185 -7.893 6.231 1.00 91.19 98 VAL A CA 1
ATOM 738 C C . VAL A 1 98 ? -0.485 -8.758 7.455 1.00 91.19 98 VAL A C 1
ATOM 740 O O . VAL A 1 98 ? -1.603 -8.718 7.962 1.00 91.19 98 VAL A O 1
ATOM 743 N N . LYS A 1 99 ? 0.499 -9.521 7.948 1.00 92.31 99 LYS A N 1
ATOM 744 C CA . LYS A 1 99 ? 0.316 -10.383 9.128 1.00 92.31 99 LYS A CA 1
ATOM 745 C C . LYS A 1 99 ? 0.026 -9.567 10.381 1.00 92.31 99 LYS A C 1
ATOM 747 O O . LYS A 1 99 ? -0.812 -9.966 11.187 1.00 92.31 99 LYS A O 1
ATOM 752 N N . ASP A 1 100 ? 0.713 -8.441 10.537 1.00 92.31 100 ASP A N 1
ATOM 753 C CA . ASP A 1 100 ? 0.537 -7.558 11.687 1.00 92.31 100 ASP A CA 1
ATOM 754 C C . ASP A 1 100 ? -0.883 -6.968 11.686 1.00 92.31 100 ASP A C 1
ATOM 756 O O . ASP A 1 100 ? -1.589 -7.053 12.692 1.00 92.31 100 ASP A O 1
ATOM 760 N N . ILE A 1 101 ? -1.360 -6.494 10.528 1.00 94.25 101 ILE A N 1
ATOM 761 C CA . ILE A 1 101 ? -2.731 -5.996 10.341 1.00 94.25 101 ILE A CA 1
ATOM 762 C C . ILE A 1 101 ? -3.777 -7.089 10.604 1.00 94.25 101 ILE A C 1
ATOM 764 O O . ILE A 1 101 ? -4.754 -6.840 11.312 1.00 94.25 101 ILE A O 1
ATOM 768 N N . GLU A 1 102 ? -3.588 -8.308 10.088 1.00 93.69 102 GLU A N 1
ATOM 769 C CA . GLU A 1 102 ? -4.484 -9.444 10.367 1.00 93.69 102 GLU A CA 1
ATOM 770 C C . GLU A 1 102 ? -4.557 -9.759 11.873 1.00 93.69 102 GLU A C 1
ATOM 772 O O . GLU A 1 102 ? -5.639 -10.029 12.411 1.00 93.69 102 GLU A O 1
ATOM 777 N N . GLY A 1 103 ? -3.421 -9.677 12.572 1.00 93.88 103 GLY A N 1
ATOM 778 C CA . GLY A 1 103 ? -3.350 -9.820 14.025 1.00 93.88 103 GLY A CA 1
ATOM 779 C C . GLY A 1 103 ? -4.128 -8.729 14.763 1.00 93.88 103 GLY A C 1
ATOM 780 O O . GLY A 1 103 ? -4.889 -9.031 15.686 1.00 93.88 103 GLY A O 1
ATOM 781 N N . ILE A 1 104 ? -3.998 -7.472 14.326 1.00 94.56 104 ILE A N 1
ATOM 782 C CA . ILE A 1 104 ? -4.726 -6.335 14.903 1.00 94.56 104 ILE A CA 1
ATOM 783 C C . ILE A 1 104 ? -6.235 -6.488 14.674 1.00 94.56 104 ILE A C 1
ATOM 785 O O . ILE A 1 104 ? -6.995 -6.386 15.637 1.00 94.56 104 ILE A O 1
ATOM 789 N N . PHE A 1 105 ? -6.682 -6.818 13.455 1.00 95.69 105 PHE A N 1
ATOM 790 C CA . PHE A 1 105 ? -8.099 -7.095 13.177 1.00 95.69 105 PHE A CA 1
ATOM 791 C C . PHE A 1 105 ? -8.660 -8.175 14.105 1.00 95.69 105 PHE A C 1
ATOM 793 O O . PHE A 1 105 ? -9.717 -7.981 14.706 1.00 95.69 105 PHE A O 1
ATOM 800 N N . THR A 1 106 ? -7.933 -9.281 14.277 1.00 94.38 106 THR A N 1
ATOM 801 C CA . THR A 1 106 ? -8.348 -10.384 15.157 1.00 94.38 106 THR A CA 1
ATOM 802 C C . THR A 1 106 ? -8.500 -9.917 16.609 1.00 94.38 106 THR A C 1
ATOM 804 O O . THR A 1 106 ? -9.503 -10.211 17.260 1.00 94.38 106 THR A O 1
ATOM 807 N N . ASN A 1 107 ? -7.536 -9.150 17.125 1.00 94.31 107 ASN A N 1
ATOM 808 C CA . ASN A 1 107 ? -7.583 -8.620 18.490 1.00 94.31 107 ASN A CA 1
ATOM 809 C C . ASN A 1 107 ? -8.756 -7.644 18.696 1.00 94.31 107 ASN A C 1
ATOM 811 O O . ASN A 1 107 ? -9.513 -7.758 19.662 1.00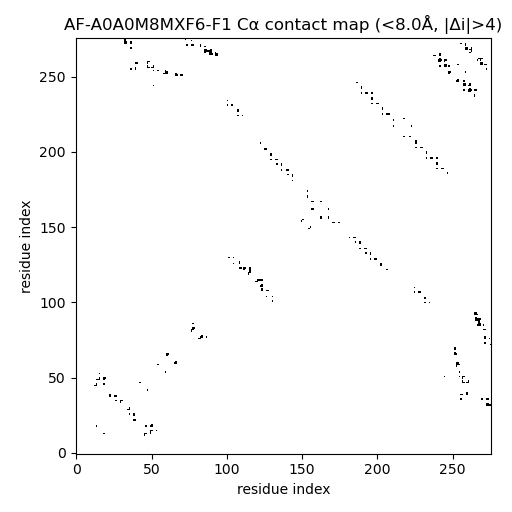 94.31 107 ASN A O 1
ATOM 815 N N . LEU A 1 108 ? -8.949 -6.718 17.755 1.00 95.00 108 LEU A N 1
ATOM 816 C CA . LEU A 1 108 ? -10.052 -5.759 17.773 1.00 95.00 108 LEU A CA 1
ATOM 817 C C . LEU A 1 108 ? -11.416 -6.458 17.741 1.00 95.00 108 LEU A C 1
ATOM 819 O O . LEU A 1 108 ? -12.320 -6.068 18.476 1.00 95.00 108 LEU A O 1
ATOM 823 N N . GLN A 1 109 ? -11.564 -7.521 16.945 1.00 94.19 109 GLN A N 1
ATOM 824 C CA . GLN A 1 109 ? -12.795 -8.312 16.904 1.00 94.19 109 GLN A CA 1
ATOM 825 C C . GLN A 1 109 ? -13.108 -8.975 18.242 1.00 94.19 109 GLN A C 1
ATOM 827 O O . GLN A 1 109 ? -14.264 -8.959 18.657 1.00 94.19 109 GLN A O 1
ATOM 832 N N . LEU A 1 110 ? -12.106 -9.527 18.934 1.00 92.12 110 LEU A N 1
ATOM 833 C CA . LEU A 1 110 ? -12.302 -10.119 20.261 1.00 92.12 110 LEU A CA 1
ATOM 834 C C . LEU A 1 110 ? -12.793 -9.078 21.273 1.00 92.12 110 LEU A C 1
ATOM 836 O O . LEU A 1 110 ? -13.706 -9.354 22.050 1.00 92.12 110 LEU A O 1
ATOM 840 N N . LYS A 1 111 ? -12.225 -7.868 21.244 1.00 91.62 111 LYS A N 1
ATOM 841 C CA . LYS A 1 111 ? -12.631 -6.761 22.125 1.00 91.62 111 LYS A CA 1
ATOM 842 C C . LYS A 1 111 ? -14.029 -6.245 21.791 1.00 91.62 111 LYS A C 1
ATOM 844 O O . LYS A 1 111 ? -14.843 -6.039 22.687 1.00 91.62 111 LYS A O 1
ATOM 849 N N . LEU A 1 112 ? -14.337 -6.093 20.506 1.00 92.44 112 LEU A N 1
ATOM 850 C CA . LEU A 1 112 ? -15.663 -5.679 20.052 1.00 92.44 112 LEU A CA 1
ATOM 851 C C . LEU A 1 112 ? -16.737 -6.721 20.356 1.00 92.44 112 LEU A C 1
ATOM 853 O O . LEU A 1 112 ? -17.848 -6.333 20.690 1.00 92.44 112 LEU A O 1
ATOM 857 N N . ALA A 1 113 ? -16.415 -8.016 20.318 1.00 91.62 113 ALA A N 1
ATOM 858 C CA . ALA A 1 113 ? -17.345 -9.074 20.711 1.00 91.62 113 ALA A CA 1
ATOM 859 C C . ALA A 1 113 ? -17.817 -8.907 22.163 1.00 91.62 113 ALA A C 1
ATOM 861 O O . ALA A 1 113 ? -18.995 -9.084 22.464 1.00 91.62 113 ALA A O 1
ATOM 862 N N . GLN A 1 114 ? -16.902 -8.531 23.064 1.00 88.62 114 GLN A N 1
ATOM 863 C CA . GLN A 1 114 ? -17.223 -8.291 24.474 1.00 88.62 114 GLN A CA 1
ATOM 864 C C . GLN A 1 114 ? -18.158 -7.087 24.635 1.00 88.62 114 GLN A C 1
ATOM 866 O O . GLN A 1 114 ? -19.115 -7.146 25.404 1.00 88.62 114 GLN A O 1
ATOM 871 N N . ILE A 1 115 ? -17.917 -6.017 23.875 1.00 85.62 115 ILE A N 1
ATOM 872 C CA . ILE A 1 115 ? -18.782 -4.831 23.859 1.00 85.62 115 ILE A CA 1
ATOM 873 C C . ILE A 1 115 ? -20.157 -5.173 23.277 1.00 85.62 115 ILE A C 1
ATOM 875 O O . ILE A 1 115 ? -21.178 -4.851 23.883 1.00 85.62 115 ILE A O 1
ATOM 879 N N . ASP A 1 116 ? -20.200 -5.867 22.141 1.00 89.12 116 ASP A N 1
ATOM 880 C CA . ASP A 1 116 ? -21.440 -6.265 21.473 1.00 89.12 116 ASP A CA 1
ATOM 881 C C . ASP A 1 116 ? -22.277 -7.217 22.339 1.00 89.12 116 ASP A C 1
ATOM 883 O O . ASP A 1 116 ? -23.504 -7.138 22.316 1.00 89.12 116 ASP A O 1
ATOM 887 N N . GLN A 1 117 ? -21.649 -8.065 23.159 1.00 88.12 117 GLN A N 1
ATOM 888 C CA . GLN A 1 117 ? -22.362 -8.922 24.109 1.00 88.12 117 GLN A CA 1
ATOM 889 C C . GLN A 1 117 ? -23.123 -8.114 25.173 1.00 88.12 117 GLN A C 1
ATOM 891 O O . GLN A 1 117 ? -24.196 -8.534 25.608 1.00 88.12 117 GLN A O 1
ATOM 896 N N . VAL A 1 118 ? -22.582 -6.967 25.592 1.00 85.25 118 VAL A N 1
ATOM 897 C CA . VAL A 1 118 ? -23.185 -6.106 26.622 1.00 85.25 118 VAL A CA 1
ATOM 898 C C . VAL A 1 118 ? -24.189 -5.129 26.012 1.00 85.25 118 VAL A C 1
ATOM 900 O O . VAL A 1 118 ? -25.287 -4.960 26.538 1.00 85.25 118 VAL A O 1
ATOM 903 N N . TYR A 1 119 ? -23.823 -4.491 24.900 1.00 84.50 119 TYR A N 1
ATOM 904 C CA . TYR A 1 119 ? -24.541 -3.339 24.353 1.00 84.50 119 TYR A CA 1
ATOM 905 C C . TYR A 1 119 ? -25.285 -3.618 23.043 1.00 84.50 119 TYR A C 1
ATOM 907 O O . TYR A 1 119 ? -26.003 -2.739 22.571 1.00 84.50 119 TYR A O 1
ATOM 915 N N . GLN A 1 120 ? -25.132 -4.811 22.455 1.00 86.31 120 GLN A N 1
ATOM 916 C CA . GLN A 1 120 ? -25.763 -5.215 21.189 1.00 86.31 120 GLN A CA 1
ATOM 917 C C . GLN A 1 120 ? -25.513 -4.225 20.036 1.00 86.31 120 GLN A C 1
ATOM 919 O O . GLN A 1 120 ? -26.381 -3.999 19.196 1.00 86.31 120 GLN A O 1
ATOM 924 N N . SER A 1 121 ? -24.323 -3.619 19.993 1.00 85.19 121 SER A N 1
ATOM 925 C CA . SER A 1 121 ? -23.992 -2.544 19.051 1.00 85.19 121 SER A CA 1
ATOM 926 C C . SER A 1 121 ? -23.736 -3.000 17.607 1.00 85.19 121 SER A C 1
ATOM 928 O O . SER A 1 121 ? -23.924 -2.217 16.680 1.00 85.19 121 SER A O 1
ATOM 930 N N . GLY A 1 122 ? -23.331 -4.255 17.394 1.00 91.88 122 GLY A N 1
ATOM 931 C CA . GLY A 1 122 ? -23.076 -4.834 16.069 1.00 91.88 122 GLY A CA 1
ATOM 932 C C . GLY A 1 122 ? -21.762 -4.387 15.410 1.00 91.88 122 GLY A C 1
ATOM 933 O O . GLY A 1 122 ? -21.567 -4.593 14.204 1.00 91.88 122 GLY A O 1
ATOM 934 N N . PHE A 1 123 ? -20.847 -3.778 16.167 1.00 93.81 123 PHE A N 1
ATOM 935 C CA . PHE A 1 123 ? -19.578 -3.282 15.631 1.00 93.81 123 PHE A CA 1
ATOM 936 C C . PHE A 1 123 ? -18.625 -4.414 15.243 1.00 93.81 123 PHE A C 1
ATOM 938 O O . PHE A 1 123 ? -17.914 -4.282 14.247 1.00 93.81 123 PHE A O 1
ATOM 945 N N . GLN A 1 124 ? -18.643 -5.547 15.951 1.00 95.19 124 GLN A N 1
ATOM 946 C CA . GLN A 1 124 ? -17.834 -6.714 15.606 1.00 95.19 124 GLN A CA 1
ATOM 947 C C . GLN A 1 124 ? -18.189 -7.224 14.206 1.00 95.19 124 GLN A C 1
ATOM 949 O O . GLN A 1 124 ? -17.305 -7.427 13.377 1.00 95.19 124 GLN A O 1
ATOM 954 N N . ALA A 1 125 ? -19.483 -7.385 13.918 1.00 95.69 125 ALA A N 1
ATOM 955 C CA . ALA A 1 125 ? -19.953 -7.856 12.617 1.00 95.69 125 ALA A CA 1
ATOM 956 C C . ALA A 1 125 ? -19.555 -6.902 11.479 1.00 95.69 125 ALA A C 1
ATOM 958 O O . ALA A 1 125 ? -19.256 -7.341 10.369 1.00 95.69 125 ALA A O 1
ATOM 959 N N . THR A 1 126 ? -19.528 -5.597 11.755 1.00 96.12 126 THR A N 1
ATOM 960 C CA . THR A 1 126 ? -19.070 -4.593 10.788 1.00 96.12 126 THR A CA 1
ATOM 961 C C . THR A 1 126 ? -17.560 -4.688 10.564 1.00 96.12 126 THR A C 1
ATOM 963 O O . THR A 1 126 ? -17.122 -4.701 9.416 1.00 96.12 126 THR A O 1
ATOM 966 N N . LEU A 1 127 ? -16.767 -4.837 11.631 1.00 96.38 127 LEU A N 1
ATOM 967 C CA . LEU A 1 127 ? -15.316 -4.991 11.521 1.00 96.38 127 LEU A CA 1
ATOM 968 C C . LEU A 1 127 ? -14.918 -6.280 10.783 1.00 96.38 127 LEU A C 1
ATOM 970 O O . LEU A 1 127 ? -13.970 -6.254 10.003 1.00 96.38 127 LEU A O 1
ATOM 974 N N . ILE A 1 128 ? -15.654 -7.381 10.975 1.00 96.44 128 ILE A N 1
ATOM 975 C CA . ILE A 1 128 ? -15.446 -8.638 10.233 1.00 96.44 128 ILE A CA 1
ATOM 976 C C . ILE A 1 128 ? -15.581 -8.403 8.726 1.00 96.44 128 ILE A C 1
ATOM 978 O O . ILE A 1 128 ? -14.680 -8.757 7.978 1.00 96.44 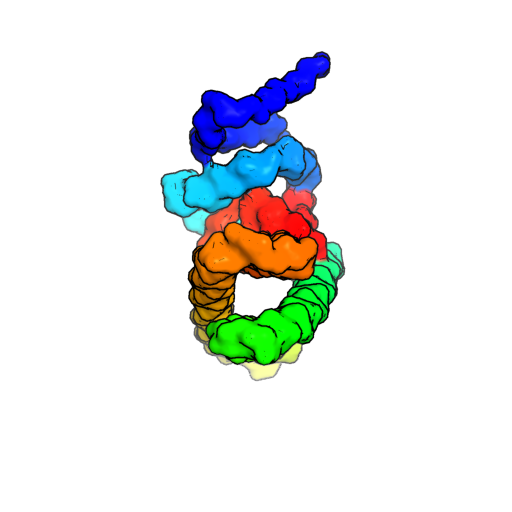128 ILE A O 1
ATOM 982 N N . LYS A 1 129 ? -16.636 -7.712 8.275 1.00 96.81 129 LYS A N 1
ATOM 983 C CA . LYS A 1 129 ? -16.822 -7.405 6.843 1.00 96.81 129 LYS A CA 1
ATOM 984 C C . LYS A 1 129 ? -15.689 -6.552 6.264 1.00 96.81 129 LYS A C 1
ATOM 986 O O . LYS A 1 129 ? -15.318 -6.714 5.100 1.00 96.81 129 LYS A O 1
ATOM 991 N N . ILE A 1 130 ? -15.149 -5.631 7.063 1.00 97.38 130 ILE A N 1
ATOM 992 C CA . ILE A 1 130 ? -13.996 -4.817 6.663 1.00 97.38 130 ILE A CA 1
ATOM 993 C C . ILE A 1 130 ? -12.748 -5.700 6.537 1.00 97.38 130 ILE A C 1
ATOM 995 O O . ILE A 1 130 ? -12.032 -5.591 5.542 1.00 97.38 130 ILE A O 1
ATOM 999 N N . GLN A 1 131 ? -12.511 -6.610 7.489 1.00 96.50 131 GLN A N 1
ATOM 1000 C CA . GLN A 1 131 ? -11.410 -7.571 7.396 1.00 96.50 131 GLN A CA 1
ATOM 1001 C C . GLN A 1 131 ? -11.564 -8.494 6.178 1.00 96.50 131 GLN A C 1
ATOM 1003 O O . GLN A 1 131 ? -10.595 -8.679 5.450 1.00 96.50 131 GLN A O 1
ATOM 1008 N N . ASP A 1 132 ? -12.762 -9.019 5.913 1.00 96.75 132 ASP A N 1
ATOM 1009 C CA . ASP A 1 132 ? -13.027 -9.865 4.742 1.00 96.75 132 ASP A CA 1
ATOM 1010 C C . ASP A 1 132 ? -12.667 -9.126 3.446 1.00 96.75 132 ASP A C 1
ATOM 1012 O O . ASP A 1 132 ? -11.960 -9.655 2.588 1.00 96.75 132 ASP A O 1
ATOM 1016 N N . THR A 1 133 ? -13.065 -7.852 3.347 1.00 96.81 133 THR A N 1
ATOM 1017 C CA . THR A 1 133 ? -12.719 -6.992 2.207 1.00 96.81 133 THR A CA 1
ATOM 1018 C C . THR A 1 133 ? -11.203 -6.820 2.074 1.00 96.81 133 THR A C 1
ATOM 1020 O O . THR A 1 133 ? -10.669 -6.928 0.970 1.00 96.81 133 THR A O 1
ATOM 1023 N N . PHE A 1 134 ? -10.493 -6.590 3.183 1.00 96.19 134 PHE A N 1
ATOM 1024 C CA . PHE A 1 134 ? -9.029 -6.519 3.196 1.00 96.19 134 PHE A CA 1
ATOM 1025 C C . PHE A 1 134 ? -8.394 -7.829 2.705 1.00 96.19 134 PHE A C 1
ATOM 1027 O O . PHE A 1 134 ? -7.540 -7.806 1.818 1.00 96.19 134 PHE A O 1
ATOM 1034 N N . THR A 1 135 ? -8.843 -8.979 3.209 1.00 95.56 135 THR A N 1
ATOM 1035 C CA . THR A 1 135 ? -8.344 -10.299 2.801 1.00 95.56 135 THR A CA 1
ATOM 1036 C C . THR A 1 135 ? -8.606 -10.592 1.320 1.00 95.56 135 THR A C 1
ATOM 1038 O O . THR A 1 135 ? -7.735 -11.153 0.646 1.00 95.56 135 THR A O 1
ATOM 1041 N N . ASP A 1 136 ? -9.756 -10.188 0.782 1.00 95.50 136 ASP A N 1
ATOM 1042 C CA . ASP A 1 136 ? -10.067 -10.343 -0.642 1.00 95.50 136 ASP A CA 1
ATOM 1043 C C . ASP A 1 136 ? -9.157 -9.482 -1.526 1.00 95.50 136 ASP A C 1
ATOM 1045 O O . ASP A 1 136 ? -8.624 -9.976 -2.524 1.00 95.50 136 ASP A O 1
ATOM 1049 N N . ILE A 1 137 ? -8.897 -8.231 -1.130 1.00 94.44 137 ILE A N 1
ATOM 1050 C CA . ILE A 1 137 ? -7.946 -7.351 -1.828 1.00 94.44 137 ILE A CA 1
ATOM 1051 C C . ILE A 1 137 ? -6.546 -7.983 -1.852 1.00 94.44 137 ILE A C 1
ATOM 1053 O O . ILE A 1 137 ? -5.880 -7.992 -2.889 1.00 94.44 137 ILE A O 1
ATOM 1057 N N . LEU A 1 138 ? -6.102 -8.572 -0.736 1.00 92.19 138 LEU A N 1
ATOM 1058 C CA . LEU A 1 138 ? -4.811 -9.263 -0.671 1.00 92.19 138 LEU A CA 1
ATOM 1059 C C . LEU A 1 138 ? -4.749 -10.489 -1.582 1.00 92.19 138 LEU A C 1
ATOM 1061 O O . LEU A 1 138 ? -3.702 -10.766 -2.171 1.00 92.19 138 LEU A O 1
ATOM 1065 N N . ARG A 1 139 ? -5.847 -11.240 -1.700 1.00 89.69 139 ARG A N 1
ATOM 1066 C CA . ARG A 1 139 ? -5.916 -12.398 -2.596 1.00 89.69 139 ARG A CA 1
ATOM 1067 C C . ARG A 1 139 ? -5.758 -11.968 -4.050 1.00 89.69 139 ARG A C 1
ATOM 1069 O O . ARG A 1 139 ? -4.942 -12.553 -4.755 1.00 89.69 139 ARG A O 1
ATOM 1076 N N . GLU A 1 140 ? -6.485 -10.941 -4.475 1.00 88.12 140 GLU A N 1
ATOM 1077 C CA . GLU A 1 140 ? -6.384 -10.398 -5.834 1.00 88.12 140 GLU A CA 1
ATOM 1078 C C . GLU A 1 140 ? -4.998 -9.826 -6.126 1.00 88.12 140 GLU A C 1
ATOM 1080 O O . GLU A 1 140 ? -4.415 -10.136 -7.162 1.00 88.12 140 GLU A O 1
ATOM 1085 N N . SER A 1 141 ? -4.420 -9.080 -5.180 1.00 87.94 141 SER A N 1
ATOM 1086 C CA . SER A 1 141 ? -3.057 -8.557 -5.307 1.00 87.94 141 SER A CA 1
ATOM 1087 C C . SER A 1 141 ? -2.027 -9.675 -5.512 1.00 87.94 141 SER A C 1
ATOM 1089 O O . SER A 1 141 ? -1.144 -9.562 -6.362 1.00 87.94 141 SER A O 1
ATOM 1091 N N . ARG A 1 142 ? -2.156 -10.792 -4.781 1.00 85.25 142 ARG A N 1
ATOM 1092 C CA . ARG A 1 142 ? -1.266 -11.955 -4.929 1.00 85.25 142 ARG A CA 1
ATOM 1093 C C . ARG A 1 142 ? -1.446 -12.664 -6.267 1.00 85.25 142 ARG A C 1
ATOM 1095 O O . ARG A 1 142 ? -0.448 -13.083 -6.841 1.00 85.25 142 ARG A O 1
ATOM 1102 N N . LEU A 1 143 ? -2.682 -12.805 -6.749 1.00 83.00 143 LEU A N 1
ATOM 1103 C CA . LEU A 1 143 ? -2.953 -13.403 -8.059 1.00 83.00 143 LEU A CA 1
ATOM 1104 C C . LEU A 1 143 ? -2.310 -12.572 -9.172 1.00 83.00 143 LEU A C 1
ATOM 1106 O O . LEU A 1 143 ? -1.550 -13.112 -9.969 1.00 83.00 143 LEU A O 1
ATOM 1110 N N . LEU A 1 144 ? -2.505 -11.252 -9.134 1.00 82.56 144 LEU A N 1
ATOM 1111 C CA . LEU A 1 144 ? -1.895 -10.328 -10.087 1.00 82.56 144 LEU A CA 1
ATOM 1112 C C . LEU A 1 144 ? -0.360 -10.422 -10.090 1.00 82.56 144 LEU A C 1
ATOM 1114 O O . LEU A 1 144 ? 0.259 -10.388 -11.148 1.00 82.56 144 LEU A O 1
ATOM 1118 N N . ALA A 1 145 ? 0.264 -10.577 -8.918 1.00 76.88 145 ALA A N 1
ATOM 1119 C CA . ALA A 1 145 ? 1.717 -10.696 -8.808 1.00 76.88 145 ALA A CA 1
ATOM 1120 C C . ALA A 1 145 ? 2.282 -12.011 -9.384 1.00 76.88 145 ALA A C 1
ATOM 1122 O O . ALA A 1 145 ? 3.439 -12.040 -9.800 1.00 76.88 145 ALA A O 1
ATOM 1123 N N . VAL A 1 146 ? 1.502 -13.098 -9.395 1.00 70.62 146 VAL A N 1
ATOM 1124 C CA . VAL A 1 146 ? 1.930 -14.405 -9.929 1.00 70.62 146 VAL A CA 1
ATOM 1125 C C . VAL A 1 146 ? 1.924 -14.425 -11.459 1.00 70.62 146 VAL A C 1
ATOM 1127 O O . VAL A 1 146 ? 2.776 -15.084 -12.052 1.00 70.62 146 VAL A O 1
ATOM 1130 N N . ASP A 1 147 ? 1.020 -13.683 -12.098 1.00 65.38 147 ASP A N 1
ATOM 1131 C CA . ASP A 1 147 ? 0.845 -13.715 -13.556 1.00 65.38 147 ASP A CA 1
ATOM 1132 C C . ASP A 1 147 ? 1.959 -12.976 -14.335 1.00 65.38 147 ASP A C 1
ATOM 1134 O O . ASP A 1 147 ? 2.090 -13.130 -15.552 1.00 65.38 147 ASP A O 1
ATOM 1138 N N . ILE A 1 148 ? 2.828 -12.222 -13.652 1.00 65.94 148 ILE A N 1
ATOM 1139 C CA . ILE A 1 148 ? 3.926 -11.462 -14.269 1.00 65.94 148 ILE A CA 1
ATOM 1140 C C . ILE A 1 148 ? 5.173 -12.359 -14.438 1.00 65.94 148 ILE A C 1
ATOM 1142 O O . ILE A 1 148 ? 6.118 -12.302 -13.653 1.00 65.94 148 ILE A O 1
ATOM 1146 N N . GLU A 1 149 ? 5.220 -13.186 -15.492 1.00 65.88 149 GLU A N 1
ATOM 1147 C CA . GLU A 1 149 ? 6.380 -14.048 -15.816 1.00 65.88 149 GLU A CA 1
ATOM 1148 C C . GLU A 1 149 ? 7.119 -13.655 -17.118 1.00 65.88 149 GLU A C 1
ATOM 1150 O O . GLU A 1 149 ? 7.282 -14.461 -18.041 1.00 65.88 149 GLU A O 1
ATOM 1155 N N . PHE A 1 150 ? 7.637 -12.424 -17.198 1.00 71.81 150 PHE A N 1
ATOM 1156 C CA . PHE A 1 150 ? 8.358 -11.943 -18.390 1.00 71.81 150 PHE A CA 1
ATOM 1157 C C . PHE A 1 150 ? 9.605 -12.783 -18.729 1.00 71.81 150 PHE A C 1
ATOM 1159 O O . PHE A 1 150 ? 9.721 -13.323 -19.830 1.00 71.81 150 PHE A O 1
ATOM 1166 N N . ASP A 1 151 ? 10.527 -12.964 -17.780 1.00 68.75 151 ASP A N 1
ATOM 1167 C CA . ASP A 1 151 ? 11.828 -13.601 -18.047 1.00 68.75 151 ASP A CA 1
ATOM 1168 C C . ASP A 1 151 ? 11.727 -15.082 -18.429 1.00 68.75 151 ASP A C 1
ATOM 1170 O O . ASP A 1 151 ? 12.501 -15.595 -19.244 1.00 68.75 151 ASP A O 1
ATOM 1174 N N . LYS A 1 152 ? 10.763 -15.805 -17.855 1.00 71.94 152 LYS A N 1
ATOM 1175 C CA . LYS A 1 152 ? 10.618 -17.243 -18.112 1.00 71.94 152 LYS A CA 1
ATOM 1176 C C . LYS A 1 152 ? 10.061 -17.530 -19.499 1.00 71.94 152 LYS A C 1
ATOM 1178 O O . LYS A 1 152 ? 10.415 -18.566 -20.068 1.00 71.94 152 LYS A O 1
ATOM 1183 N N . ILE A 1 153 ? 9.223 -16.639 -20.024 1.00 74.69 153 ILE A N 1
ATOM 1184 C CA . ILE A 1 153 ? 8.464 -16.857 -21.256 1.00 74.69 153 ILE A CA 1
ATOM 1185 C C . ILE A 1 153 ? 9.037 -16.006 -22.392 1.00 74.69 153 ILE A C 1
ATOM 1187 O O . ILE A 1 153 ? 9.459 -16.547 -23.415 1.00 74.69 153 ILE A O 1
ATOM 1191 N N . MET A 1 154 ? 9.124 -14.689 -22.206 1.00 81.06 154 MET A N 1
ATOM 1192 C CA . MET A 1 154 ? 9.475 -13.746 -23.270 1.00 81.06 154 MET A CA 1
ATOM 1193 C C . MET A 1 154 ? 10.953 -13.783 -23.638 1.00 81.06 154 MET A C 1
ATOM 1195 O O . MET A 1 154 ? 11.282 -13.884 -24.820 1.00 81.06 154 MET A O 1
ATOM 1199 N N . VAL A 1 155 ? 11.857 -13.772 -22.653 1.00 81.31 155 VAL A N 1
ATOM 1200 C CA . VAL A 1 155 ? 13.307 -13.773 -22.923 1.00 81.31 155 VAL A CA 1
ATOM 1201 C C . VAL A 1 155 ? 13.724 -15.053 -23.650 1.00 81.31 155 VAL A C 1
ATOM 1203 O O . VAL A 1 155 ? 14.430 -14.992 -24.657 1.00 81.31 155 VAL A O 1
ATOM 1206 N N . LYS A 1 156 ? 13.226 -16.217 -23.211 1.00 83.88 156 LYS A N 1
ATOM 1207 C CA . LYS A 1 156 ? 13.510 -17.504 -23.870 1.00 83.88 156 LYS A CA 1
ATOM 1208 C C . LYS A 1 156 ? 12.932 -17.581 -25.281 1.00 83.88 156 LYS A C 1
ATOM 1210 O O . LYS A 1 156 ? 13.595 -18.103 -26.175 1.00 83.88 156 LYS A O 1
ATOM 1215 N N . PHE A 1 157 ? 11.720 -17.063 -25.490 1.00 85.56 157 PHE A N 1
ATOM 1216 C CA . PHE A 1 157 ? 11.101 -17.017 -26.813 1.00 85.56 157 PHE A CA 1
ATOM 1217 C C . PHE A 1 157 ? 11.906 -16.129 -27.771 1.00 85.56 157 PHE A C 1
ATOM 1219 O O . PHE A 1 157 ? 12.255 -16.557 -28.869 1.00 85.56 157 PHE A O 1
ATOM 1226 N N . CYS A 1 158 ? 12.279 -14.924 -27.335 1.00 84.44 158 CYS A N 1
ATOM 1227 C CA . CYS A 1 158 ? 13.023 -13.965 -28.150 1.00 84.44 158 CYS A CA 1
ATOM 1228 C C . CYS A 1 158 ? 14.474 -14.384 -28.428 1.00 84.44 158 CYS A C 1
ATOM 1230 O O . CYS A 1 158 ? 15.011 -14.044 -29.486 1.00 84.44 158 CYS A O 1
ATOM 1232 N N . ALA A 1 159 ? 15.103 -15.125 -27.513 1.00 86.12 159 ALA A N 1
ATOM 1233 C CA . ALA A 1 159 ? 16.449 -15.665 -27.689 1.00 86.12 159 ALA A CA 1
ATOM 1234 C C . ALA A 1 159 ? 16.495 -16.897 -28.613 1.00 86.12 159 ALA A C 1
ATOM 1236 O O . ALA A 1 159 ? 17.574 -17.285 -29.059 1.00 86.12 159 ALA A O 1
ATOM 1237 N N . ASN A 1 160 ? 15.351 -17.521 -28.915 1.00 87.19 160 ASN A N 1
ATOM 1238 C CA . ASN A 1 160 ? 15.313 -18.732 -29.725 1.00 87.19 160 ASN A CA 1
ATOM 1239 C C . ASN A 1 160 ? 15.479 -18.403 -31.227 1.00 87.19 160 ASN A C 1
ATOM 1241 O O . ASN A 1 160 ? 14.623 -17.727 -31.811 1.00 87.19 160 ASN A O 1
ATOM 1245 N N . PRO A 1 161 ? 16.548 -18.901 -31.884 1.00 89.00 161 PRO A N 1
ATOM 1246 C CA . PRO A 1 161 ? 16.848 -18.590 -33.280 1.00 89.00 161 PRO A CA 1
ATOM 1247 C C . PRO A 1 161 ? 15.821 -19.152 -34.272 1.00 89.00 161 PRO A C 1
ATOM 1249 O O . PRO A 1 161 ? 15.759 -18.665 -35.396 1.00 89.00 161 PRO A O 1
ATOM 1252 N N . ASN A 1 162 ? 14.993 -20.120 -33.864 1.00 93.25 162 ASN A N 1
ATOM 1253 C CA . ASN A 1 162 ? 13.985 -20.745 -34.724 1.00 93.25 162 ASN A CA 1
ATOM 1254 C C . ASN A 1 162 ? 12.787 -19.831 -35.022 1.00 93.25 162 ASN A C 1
ATOM 1256 O O . ASN A 1 162 ? 12.005 -20.134 -35.920 1.00 93.25 162 ASN A O 1
ATOM 1260 N N . TYR A 1 163 ? 12.631 -18.724 -34.289 1.00 90.50 163 TYR A N 1
ATOM 1261 C CA . TYR A 1 163 ? 11.595 -17.731 -34.563 1.00 90.50 163 TYR A CA 1
ATOM 1262 C C . TYR A 1 163 ? 12.148 -16.567 -35.373 1.00 90.50 163 TYR A C 1
ATOM 1264 O O . TYR A 1 163 ? 13.216 -16.028 -35.069 1.00 90.50 163 TYR A O 1
ATOM 1272 N N . THR A 1 164 ? 11.376 -16.137 -36.363 1.00 93.12 164 THR A N 1
ATOM 1273 C CA . THR A 1 164 ? 11.655 -14.941 -37.162 1.00 93.12 164 THR A CA 1
ATOM 1274 C C . THR A 1 164 ? 11.534 -13.666 -36.325 1.00 93.12 164 THR A C 1
ATOM 1276 O O . THR A 1 164 ? 10.900 -13.646 -35.267 1.00 93.12 164 THR A O 1
ATOM 1279 N N . VAL A 1 165 ? 12.115 -12.570 -36.816 1.00 89.94 165 VAL A N 1
ATOM 1280 C CA . VAL A 1 165 ? 11.996 -11.247 -36.180 1.00 89.94 165 VAL A CA 1
ATOM 1281 C C . VAL A 1 165 ? 10.529 -10.827 -36.035 1.00 89.94 165 VAL A C 1
ATOM 1283 O O . VAL A 1 165 ? 10.153 -10.307 -34.987 1.00 89.94 165 VAL A O 1
ATOM 1286 N N . ASP A 1 166 ? 9.687 -11.104 -37.031 1.00 91.75 166 ASP A N 1
ATOM 1287 C CA . ASP A 1 166 ? 8.275 -10.712 -36.998 1.00 91.75 166 ASP A CA 1
ATOM 1288 C C . ASP A 1 166 ? 7.466 -11.517 -35.973 1.00 91.75 166 ASP A C 1
ATOM 1290 O O . ASP A 1 166 ? 6.659 -10.941 -35.248 1.00 91.75 166 ASP A O 1
ATOM 1294 N N . GLN A 1 167 ? 7.745 -12.816 -35.811 1.00 88.56 167 GLN A N 1
ATOM 1295 C CA . GLN A 1 167 ? 7.138 -13.626 -34.744 1.00 88.56 167 GLN A CA 1
ATOM 1296 C C . GLN A 1 167 ? 7.529 -13.125 -33.349 1.00 88.56 167 GLN A C 1
ATOM 1298 O O . GLN A 1 167 ? 6.693 -13.073 -32.449 1.00 88.56 167 GLN A O 1
ATOM 1303 N N . ARG A 1 168 ? 8.790 -12.715 -33.162 1.00 88.88 168 ARG A N 1
ATOM 1304 C CA . ARG A 1 168 ? 9.254 -12.125 -31.895 1.00 88.88 168 ARG A CA 1
ATOM 1305 C C . ARG A 1 168 ? 8.573 -10.785 -31.623 1.00 88.88 168 ARG A C 1
ATOM 1307 O O . ARG A 1 168 ? 8.121 -10.561 -30.507 1.00 88.88 168 ARG A O 1
ATOM 1314 N N . ARG A 1 169 ? 8.440 -9.923 -32.638 1.00 88.00 169 ARG A N 1
ATOM 1315 C CA . ARG A 1 169 ? 7.704 -8.650 -32.528 1.00 88.00 169 ARG A CA 1
ATOM 1316 C C . ARG A 1 169 ? 6.239 -8.863 -32.165 1.00 88.00 169 ARG A C 1
ATOM 1318 O O . ARG A 1 169 ? 5.754 -8.184 -31.268 1.00 88.00 169 ARG A O 1
ATOM 1325 N N . ALA A 1 170 ? 5.562 -9.807 -32.820 1.00 89.25 170 ALA A N 1
ATOM 1326 C CA . ALA A 1 170 ? 4.170 -10.135 -32.523 1.00 89.25 170 ALA A CA 1
ATOM 1327 C C . ALA A 1 170 ? 4.008 -10.577 -31.062 1.00 89.25 170 ALA A C 1
ATOM 1329 O O . ALA A 1 170 ? 3.195 -10.011 -30.336 1.00 89.25 170 ALA A O 1
ATOM 1330 N N . ARG A 1 171 ? 4.863 -11.496 -30.595 1.00 86.38 171 ARG A N 1
ATOM 1331 C CA . ARG A 1 171 ? 4.827 -11.981 -29.210 1.00 86.38 171 ARG A CA 1
ATOM 1332 C C . ARG A 1 171 ? 5.140 -10.885 -28.183 1.00 86.38 171 ARG A C 1
ATOM 1334 O O . ARG A 1 171 ? 4.531 -10.854 -27.120 1.00 86.38 171 ARG A O 1
ATOM 1341 N N . ILE A 1 172 ? 6.061 -9.966 -28.490 1.00 87.31 172 ILE A N 1
ATOM 1342 C CA . ILE A 1 172 ? 6.316 -8.781 -27.651 1.00 87.31 172 ILE A CA 1
ATOM 1343 C C . ILE A 1 172 ? 5.077 -7.876 -27.607 1.00 87.31 172 ILE A C 1
ATOM 1345 O O . ILE A 1 172 ? 4.725 -7.391 -26.537 1.00 87.31 172 ILE A O 1
ATOM 1349 N N . GLY A 1 173 ? 4.395 -7.671 -28.736 1.00 86.38 173 GLY A N 1
ATOM 1350 C CA . GLY A 1 173 ? 3.149 -6.899 -28.797 1.00 86.38 173 GLY A CA 1
ATOM 1351 C C . GLY A 1 173 ? 2.013 -7.507 -27.965 1.00 86.38 173 GLY A C 1
ATOM 1352 O O . GLY A 1 173 ? 1.297 -6.776 -27.278 1.00 86.38 173 GLY A O 1
ATOM 1353 N N . GLU A 1 174 ? 1.880 -8.835 -27.973 1.00 86.31 174 GLU A N 1
ATOM 1354 C CA . GLU A 1 174 ? 0.960 -9.566 -27.089 1.00 86.31 174 GLU A CA 1
ATOM 1355 C C . GLU A 1 174 ? 1.300 -9.319 -25.618 1.00 86.31 174 GLU A C 1
ATOM 1357 O O . GLU A 1 174 ? 0.430 -8.904 -24.858 1.00 86.31 174 GLU A O 1
ATOM 1362 N N . PHE A 1 175 ? 2.573 -9.463 -25.236 1.00 84.62 175 PHE A N 1
ATOM 1363 C CA . PHE A 1 175 ? 3.002 -9.215 -23.859 1.00 84.62 175 PHE A CA 1
ATOM 1364 C C . PHE A 1 175 ? 2.775 -7.759 -23.423 1.00 84.62 175 PHE A C 1
ATOM 1366 O O . PHE A 1 175 ? 2.352 -7.513 -22.301 1.00 84.62 175 PHE A O 1
ATOM 1373 N N . ILE A 1 176 ? 2.999 -6.775 -24.303 1.00 83.25 176 ILE A N 1
ATOM 1374 C CA . ILE A 1 176 ? 2.671 -5.364 -24.021 1.00 83.25 176 ILE A CA 1
ATOM 1375 C C . ILE A 1 176 ? 1.169 -5.200 -23.746 1.00 83.25 176 ILE A C 1
ATOM 1377 O O . ILE A 1 176 ? 0.777 -4.396 -22.903 1.00 83.25 176 ILE A O 1
ATOM 1381 N N . THR A 1 177 ? 0.321 -5.946 -24.453 1.00 85.44 177 THR A N 1
ATOM 1382 C CA . THR A 1 177 ? -1.132 -5.917 -24.240 1.00 85.44 177 THR A CA 1
ATOM 1383 C C . THR A 1 177 ? -1.511 -6.577 -22.913 1.00 85.44 177 THR A C 1
ATOM 1385 O O . THR A 1 177 ? -2.303 -6.007 -22.168 1.00 85.44 177 THR A O 1
ATOM 1388 N N . GLU A 1 178 ? -0.903 -7.716 -22.570 1.00 83.50 178 GLU A N 1
ATOM 1389 C CA . GLU A 1 178 ? -1.058 -8.358 -21.254 1.00 83.50 178 GLU A CA 1
ATOM 1390 C C . GLU A 1 178 ? -0.596 -7.429 -20.118 1.00 83.50 178 GLU A C 1
ATOM 1392 O O . GLU A 1 178 ? -1.302 -7.270 -19.125 1.00 83.50 178 GLU A O 1
ATOM 1397 N N . ALA A 1 179 ? 0.529 -6.729 -20.299 1.00 81.50 179 ALA A N 1
ATOM 1398 C CA . ALA A 1 179 ? 1.064 -5.785 -19.321 1.00 81.50 179 ALA A CA 1
ATOM 1399 C C . ALA A 1 179 ? 0.109 -4.618 -19.021 1.00 81.50 179 ALA A C 1
ATOM 1401 O O . ALA A 1 179 ? 0.013 -4.191 -17.872 1.00 81.50 179 ALA A O 1
ATOM 1402 N N . LYS A 1 180 ? -0.653 -4.145 -20.017 1.00 81.25 180 LYS A N 1
ATOM 1403 C CA . LYS A 1 180 ? -1.731 -3.166 -19.788 1.00 81.25 180 LYS A CA 1
ATOM 1404 C C . LYS A 1 180 ? -2.855 -3.743 -18.927 1.00 81.25 180 LYS A C 1
ATOM 1406 O O . LYS A 1 180 ? -3.369 -3.055 -18.056 1.00 81.25 180 LYS A O 1
ATOM 1411 N N . GLY A 1 181 ? -3.191 -5.019 -19.118 1.00 83.38 181 GLY A N 1
ATOM 1412 C CA . GLY A 1 181 ? -4.134 -5.721 -18.244 1.00 83.38 181 GLY A CA 1
ATOM 1413 C C . GLY A 1 181 ? -3.649 -5.790 -16.791 1.00 83.38 181 GLY A C 1
ATOM 1414 O O . GLY A 1 181 ? -4.448 -5.619 -15.872 1.00 83.38 181 GLY A O 1
ATOM 1415 N N . PHE A 1 182 ? -2.342 -5.971 -16.569 1.00 82.75 182 PHE A N 1
ATOM 1416 C CA . PHE A 1 182 ? -1.760 -5.906 -15.223 1.00 82.75 182 PHE A CA 1
ATOM 1417 C C . PHE A 1 182 ? -1.840 -4.503 -14.614 1.00 82.75 182 PHE A C 1
ATOM 1419 O O . PHE A 1 182 ? -2.133 -4.377 -13.426 1.00 82.75 182 PHE A O 1
ATOM 1426 N N . GLU A 1 183 ? -1.624 -3.454 -15.413 1.00 81.56 183 GLU A N 1
ATOM 1427 C CA . GLU A 1 183 ? -1.788 -2.062 -14.978 1.00 81.56 183 GLU A CA 1
ATOM 1428 C C . GLU A 1 183 ? -3.231 -1.781 -14.531 1.00 81.56 183 GLU A C 1
ATOM 1430 O O . GLU A 1 183 ? -3.450 -1.249 -13.439 1.00 81.56 183 GLU A O 1
ATOM 1435 N N . ASP A 1 184 ? -4.218 -2.188 -15.331 1.00 85.06 184 ASP A N 1
ATOM 1436 C CA . ASP A 1 184 ? -5.637 -2.028 -14.999 1.00 85.06 184 ASP A CA 1
ATOM 1437 C C . ASP A 1 184 ? -6.016 -2.823 -13.739 1.00 85.06 184 ASP A C 1
ATOM 1439 O O . ASP A 1 184 ? -6.709 -2.308 -12.857 1.00 85.06 184 ASP A O 1
ATOM 1443 N N . GLY A 1 185 ? -5.507 -4.053 -13.605 1.00 86.31 185 GLY A N 1
ATOM 1444 C CA . GLY A 1 185 ? -5.676 -4.865 -12.401 1.00 86.31 185 GLY A CA 1
ATOM 1445 C C . GLY A 1 185 ? -5.083 -4.201 -11.154 1.00 86.31 185 GLY A C 1
ATOM 1446 O O . GLY A 1 185 ? -5.736 -4.151 -10.110 1.00 86.31 185 GLY A O 1
ATOM 1447 N N . ALA A 1 186 ? -3.879 -3.630 -11.261 1.00 85.19 186 ALA A N 1
ATOM 1448 C CA . ALA A 1 186 ? -3.22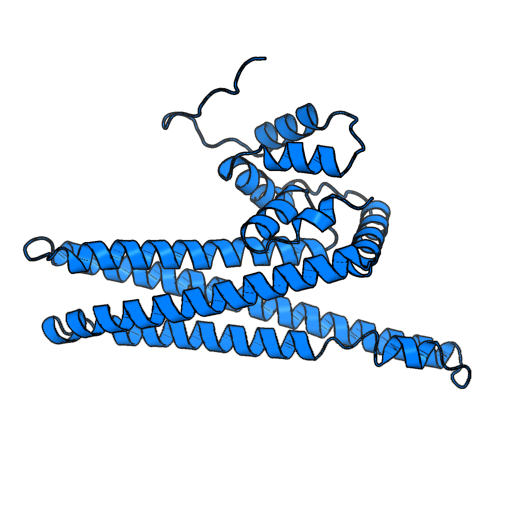0 -2.929 -10.161 1.00 85.19 186 ALA A CA 1
ATOM 1449 C C . ALA A 1 186 ? -4.000 -1.676 -9.732 1.00 85.19 186 ALA A C 1
ATOM 1451 O O . ALA A 1 186 ? -4.216 -1.469 -8.536 1.00 85.19 186 ALA A O 1
ATOM 1452 N N . LYS A 1 187 ? -4.493 -0.885 -10.695 1.00 86.19 187 LYS A N 1
ATOM 1453 C CA . LYS A 1 187 ? -5.377 0.265 -10.431 1.00 86.19 187 LYS A CA 1
ATOM 1454 C C . LYS A 1 187 ? -6.674 -0.164 -9.749 1.00 86.19 187 LYS A C 1
ATOM 1456 O O . LYS A 1 187 ? -7.119 0.491 -8.809 1.00 86.19 187 LYS A O 1
ATOM 1461 N N . GLY A 1 188 ? -7.257 -1.288 -10.169 1.00 90.12 188 GLY A N 1
ATOM 1462 C CA . GLY A 1 188 ? -8.433 -1.873 -9.523 1.00 90.12 188 GLY A CA 1
ATOM 1463 C C . GLY A 1 188 ? -8.182 -2.227 -8.054 1.00 90.12 188 GLY A C 1
ATOM 1464 O O . GLY A 1 188 ? -8.959 -1.836 -7.181 1.00 90.12 188 GLY A O 1
ATOM 1465 N N . VAL A 1 189 ? -7.064 -2.898 -7.761 1.00 91.19 189 VAL A N 1
ATOM 1466 C CA . VAL A 1 189 ? -6.638 -3.222 -6.386 1.00 91.19 189 VAL A CA 1
ATOM 1467 C C . VAL A 1 189 ? -6.437 -1.950 -5.556 1.00 91.19 189 VAL A C 1
ATOM 1469 O O . VAL A 1 189 ? -6.937 -1.869 -4.433 1.00 91.19 189 VAL A O 1
ATOM 1472 N N . GLN A 1 190 ? -5.764 -0.937 -6.110 1.00 88.88 190 GLN A N 1
ATOM 1473 C CA . GLN A 1 190 ? -5.531 0.347 -5.442 1.00 88.88 190 GLN A CA 1
ATOM 1474 C C . GLN A 1 190 ? -6.844 1.075 -5.112 1.00 88.88 190 GLN A C 1
ATOM 1476 O O . GLN A 1 190 ? -7.004 1.603 -4.006 1.00 88.88 190 GLN A O 1
ATOM 1481 N N . GLN A 1 191 ? -7.801 1.092 -6.045 1.00 91.25 191 GLN A N 1
ATOM 1482 C CA . GLN A 1 191 ? -9.106 1.711 -5.819 1.00 91.25 191 GLN A CA 1
ATOM 1483 C C . GLN A 1 191 ? -9.870 0.986 -4.708 1.00 91.25 191 GLN A C 1
ATOM 1485 O O . GLN A 1 191 ? -10.328 1.624 -3.763 1.00 91.25 191 GLN A O 1
ATOM 1490 N N . ARG A 1 192 ? -9.933 -0.349 -4.750 1.00 95.00 192 ARG A N 1
ATOM 1491 C CA . ARG A 1 192 ? -10.592 -1.133 -3.694 1.00 95.00 192 ARG A CA 1
ATOM 1492 C C . ARG A 1 192 ? -9.938 -0.937 -2.328 1.00 95.00 192 ARG A C 1
ATOM 1494 O O . ARG A 1 192 ? -10.634 -0.872 -1.319 1.00 95.00 192 ARG A O 1
ATOM 1501 N N . TYR A 1 193 ? -8.613 -0.815 -2.285 1.00 94.56 193 TYR A N 1
ATOM 1502 C CA . TYR A 1 193 ? -7.892 -0.507 -1.051 1.00 94.56 193 TYR A CA 1
ATOM 1503 C C . TYR A 1 193 ? -8.204 0.908 -0.539 1.00 94.56 193 TYR A C 1
ATOM 1505 O O . TYR A 1 193 ? -8.378 1.119 0.660 1.00 94.56 193 TYR A O 1
ATOM 1513 N N . THR A 1 194 ? -8.356 1.878 -1.441 1.00 91.75 194 THR A N 1
ATOM 1514 C CA . THR A 1 194 ? -8.828 3.225 -1.093 1.00 91.75 194 THR A CA 1
ATOM 1515 C C . THR A 1 194 ? -10.228 3.189 -0.481 1.00 91.75 194 THR A C 1
ATOM 1517 O O . THR A 1 194 ? -10.439 3.783 0.579 1.00 91.75 194 THR A O 1
ATOM 1520 N N . ASP A 1 195 ? -11.150 2.443 -1.087 1.00 94.81 195 ASP A N 1
ATOM 1521 C CA . ASP A 1 195 ? -12.522 2.289 -0.596 1.00 94.81 195 ASP A CA 1
ATOM 1522 C C . ASP A 1 195 ? -12.565 1.577 0.768 1.00 94.81 195 ASP A C 1
ATOM 1524 O O . ASP A 1 195 ? -13.355 1.943 1.646 1.00 94.81 195 ASP A O 1
ATOM 1528 N N . LEU A 1 196 ? -11.677 0.598 0.987 1.00 96.88 196 LEU A N 1
ATOM 1529 C CA . LEU A 1 196 ? -11.479 -0.062 2.279 1.00 96.88 196 LEU A CA 1
ATOM 1530 C C . LEU A 1 196 ? -11.061 0.944 3.359 1.00 96.88 196 LEU A C 1
ATOM 1532 O O . LEU A 1 196 ? -11.668 0.966 4.430 1.00 96.88 196 LEU A O 1
ATOM 1536 N N . VAL A 1 197 ? -10.054 1.784 3.089 1.00 94.75 197 VAL A N 1
ATOM 1537 C CA . VAL A 1 197 ? -9.590 2.814 4.037 1.00 94.75 197 VAL A CA 1
ATOM 1538 C C . VAL A 1 197 ? -10.730 3.768 4.392 1.00 94.75 197 VAL A C 1
ATOM 1540 O O . VAL A 1 197 ? -10.958 4.037 5.570 1.00 94.75 197 VAL A O 1
ATOM 1543 N N . THR A 1 198 ? -11.498 4.231 3.403 1.00 93.88 198 THR A N 1
ATOM 1544 C CA . THR A 1 198 ? -12.661 5.104 3.632 1.00 93.88 198 THR A CA 1
ATOM 1545 C C . THR A 1 198 ? -13.757 4.412 4.448 1.00 93.88 198 THR A C 1
ATOM 1547 O O . THR A 1 198 ? -14.339 5.018 5.356 1.00 93.88 198 THR A O 1
ATOM 1550 N N . SER A 1 199 ? -14.019 3.132 4.179 1.00 95.94 199 SER A N 1
ATOM 1551 C CA . SER A 1 199 ? -14.984 2.328 4.940 1.00 95.94 199 SER A CA 1
ATOM 1552 C C . SER A 1 199 ? -14.539 2.150 6.392 1.00 95.94 199 SER A C 1
ATOM 1554 O O . SER A 1 199 ? -15.341 2.314 7.312 1.00 95.94 199 SER A O 1
ATOM 1556 N N . PHE A 1 200 ? -13.249 1.888 6.615 1.00 97.06 200 PHE A N 1
ATOM 1557 C CA . PHE A 1 200 ? -12.682 1.768 7.953 1.00 97.06 200 PHE A CA 1
ATOM 1558 C C . PHE A 1 200 ? -12.719 3.098 8.715 1.00 97.06 200 PHE A C 1
ATOM 1560 O O . PHE A 1 200 ? -13.150 3.128 9.863 1.00 97.06 200 PHE A O 1
ATOM 1567 N N . GLN A 1 201 ? -12.373 4.221 8.082 1.00 94.00 201 GLN A N 1
ATOM 1568 C CA . GLN A 1 201 ? -12.503 5.551 8.693 1.00 94.00 201 GLN A CA 1
ATOM 1569 C C . GLN A 1 201 ? -13.951 5.854 9.103 1.00 94.00 201 GLN A C 1
ATOM 1571 O O . GLN A 1 201 ? -14.197 6.332 10.210 1.00 94.00 201 GLN A O 1
ATOM 1576 N N . SER A 1 202 ? -14.918 5.519 8.246 1.00 95.50 202 SER A N 1
ATOM 1577 C CA . SER A 1 202 ? -16.347 5.672 8.551 1.00 95.50 202 SER A CA 1
ATOM 1578 C C . SER A 1 202 ? -16.778 4.799 9.735 1.00 95.50 202 SER A C 1
ATOM 1580 O O . SER A 1 202 ? -17.558 5.237 10.586 1.00 95.50 202 SER A O 1
ATOM 1582 N N . PHE A 1 203 ? -16.237 3.581 9.827 1.00 96.62 203 PHE A N 1
ATOM 1583 C CA . PHE A 1 203 ? -16.433 2.693 10.970 1.00 96.62 203 PHE A CA 1
ATOM 1584 C C . PHE A 1 203 ? -15.866 3.289 12.264 1.00 96.62 203 PHE A C 1
ATOM 1586 O O . PHE A 1 203 ? -16.591 3.354 13.255 1.00 96.62 203 PHE A O 1
ATOM 1593 N N . VAL A 1 204 ? -14.623 3.784 12.255 1.00 94.00 204 VAL A N 1
ATOM 1594 C CA . VAL A 1 204 ? -13.997 4.413 13.433 1.00 94.00 204 VAL A CA 1
ATOM 1595 C C . VAL A 1 204 ? -14.800 5.626 13.898 1.00 94.00 204 VAL A C 1
ATOM 1597 O O . VAL A 1 204 ? -15.092 5.743 15.084 1.00 94.00 204 VAL A O 1
ATOM 1600 N N . LEU A 1 205 ? -15.239 6.490 12.976 1.00 92.06 205 LEU A N 1
ATOM 1601 C CA . LEU A 1 205 ? -16.086 7.641 13.307 1.00 92.06 205 LEU A CA 1
ATOM 1602 C C . LEU A 1 205 ? -17.417 7.220 13.943 1.00 92.06 205 LEU A C 1
ATOM 1604 O O . LEU A 1 205 ? -17.858 7.836 14.913 1.00 92.06 205 LEU A O 1
ATOM 1608 N N . SER A 1 206 ? -18.038 6.161 13.421 1.00 93.44 206 SER A N 1
ATOM 1609 C CA . SER A 1 206 ? -19.286 5.616 13.967 1.00 93.44 206 SER A CA 1
ATOM 1610 C C . SER A 1 206 ? -19.079 5.035 15.368 1.00 93.44 206 SER A C 1
ATOM 1612 O O . SER A 1 206 ? -19.879 5.298 16.265 1.00 93.44 206 SER A O 1
ATOM 1614 N N . PHE A 1 207 ? -17.989 4.289 15.571 1.00 92.25 207 PHE A N 1
ATOM 1615 C CA . PHE A 1 207 ? -17.628 3.723 16.867 1.00 92.25 207 PHE A CA 1
ATOM 1616 C C . PHE A 1 207 ? -17.354 4.818 17.902 1.00 92.25 207 PHE A C 1
ATOM 1618 O O . PHE A 1 207 ? -17.943 4.790 18.978 1.00 92.25 207 PHE A O 1
ATOM 1625 N N . SER A 1 208 ? -16.537 5.819 17.569 1.00 89.56 208 SER A N 1
ATOM 1626 C CA . SER A 1 208 ? -16.243 6.940 18.469 1.00 89.56 208 SER A CA 1
ATOM 1627 C C . SER A 1 208 ? -17.470 7.795 18.778 1.00 89.56 208 SER A C 1
ATOM 1629 O O . SER A 1 208 ? -17.642 8.243 19.909 1.00 89.56 208 SER A O 1
ATOM 1631 N N . GLY A 1 209 ? -18.352 8.012 17.797 1.00 89.94 209 GLY A N 1
ATOM 1632 C CA . GLY A 1 209 ? -19.632 8.687 18.024 1.00 89.94 209 GLY A CA 1
ATOM 1633 C C . GLY A 1 209 ? -20.483 7.946 19.056 1.00 89.94 209 GLY A C 1
ATOM 1634 O O . GLY A 1 209 ? -20.918 8.541 20.036 1.00 89.94 209 GLY A O 1
ATOM 1635 N N . TRP A 1 210 ? -20.633 6.632 18.886 1.00 90.31 210 TRP A N 1
ATOM 1636 C CA . TRP A 1 210 ? -21.335 5.781 19.845 1.00 90.31 210 TRP A CA 1
ATOM 1637 C C . TRP A 1 210 ? -20.651 5.739 21.221 1.00 90.31 210 TRP A C 1
ATOM 1639 O O . TRP A 1 210 ? -21.331 5.796 22.244 1.00 90.31 210 TRP A O 1
ATOM 1649 N N . ALA A 1 211 ? -19.319 5.656 21.262 1.00 86.00 211 ALA A N 1
ATOM 1650 C CA . ALA A 1 211 ? -18.551 5.548 22.500 1.00 86.00 211 ALA A CA 1
ATOM 1651 C C . ALA A 1 211 ? -18.716 6.791 23.389 1.00 86.00 211 ALA A C 1
ATOM 1653 O O . ALA A 1 211 ? -18.832 6.657 24.607 1.00 86.00 211 ALA A O 1
ATOM 1654 N N . ARG A 1 212 ? -18.810 7.985 22.787 1.00 84.06 212 ARG A N 1
ATOM 1655 C CA . ARG A 1 212 ? -19.096 9.246 23.496 1.00 84.06 212 ARG A CA 1
ATOM 1656 C C . ARG A 1 212 ? -20.449 9.234 24.200 1.00 84.06 212 ARG A C 1
ATOM 1658 O O . ARG A 1 212 ? -20.545 9.675 25.337 1.00 84.06 212 ARG A O 1
ATOM 1665 N N . ASP A 1 213 ? -21.477 8.645 23.596 1.00 79.06 213 ASP A N 1
ATOM 1666 C CA . ASP A 1 213 ? -22.800 8.522 24.232 1.00 79.06 213 ASP A CA 1
ATOM 1667 C C . ASP A 1 213 ? -22.807 7.522 25.404 1.00 79.06 213 ASP A C 1
ATOM 1669 O O . ASP A 1 213 ? -23.788 7.412 26.145 1.00 79.06 213 ASP A O 1
ATOM 1673 N N . LYS A 1 214 ? -21.709 6.779 25.581 1.00 74.50 214 LYS A N 1
ATOM 1674 C CA . LYS A 1 214 ? -21.449 5.883 26.714 1.00 74.50 214 LYS A CA 1
ATOM 1675 C C . LYS A 1 214 ? -20.448 6.478 27.717 1.00 74.50 214 LYS A C 1
ATOM 1677 O O . LYS A 1 214 ? -20.115 5.812 28.705 1.00 74.50 214 LYS A O 1
ATOM 1682 N N . GLU A 1 215 ? -20.020 7.737 27.527 1.00 56.59 215 GLU A N 1
ATOM 1683 C CA . GLU A 1 215 ? -19.202 8.524 28.469 1.00 56.59 215 GLU A CA 1
ATOM 1684 C C . GLU A 1 215 ? -19.968 8.862 29.751 1.00 56.59 215 GLU A C 1
ATOM 1686 O O . GLU A 1 215 ? -20.528 9.932 29.956 1.00 56.59 215 GLU A O 1
ATOM 1691 N N . GLY A 1 216 ? -19.954 7.870 30.631 1.00 57.47 216 GLY A N 1
ATOM 1692 C CA . GLY A 1 216 ? -20.438 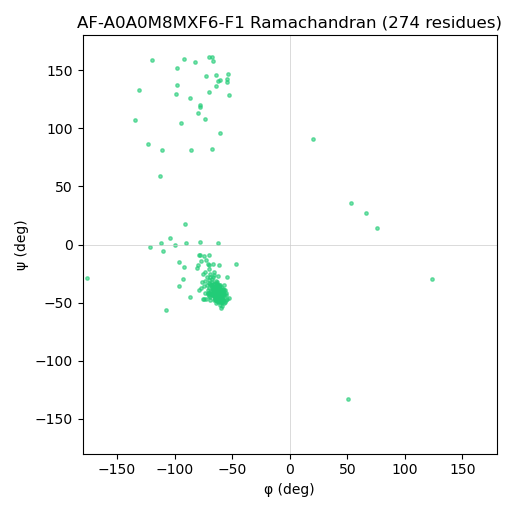7.850 32.009 1.00 57.47 216 GLY A CA 1
ATOM 1693 C C . GLY A 1 216 ? -20.118 6.495 32.657 1.00 57.47 216 GLY A C 1
ATOM 1694 O O . GLY A 1 216 ? -19.824 6.434 33.846 1.00 57.47 216 GLY A O 1
ATOM 1695 N N . GLU A 1 217 ? -20.057 5.432 31.837 1.00 56.94 217 GLU A N 1
ATOM 1696 C CA . GLU A 1 217 ? -19.684 4.050 32.190 1.00 56.94 217 GLU A CA 1
ATOM 1697 C C . GLU A 1 217 ? -18.343 3.587 31.574 1.00 56.94 217 GLU A C 1
ATOM 1699 O O . GLU A 1 217 ? -17.949 2.436 31.771 1.00 56.94 217 GLU A O 1
ATOM 1704 N N . LEU A 1 218 ? -17.627 4.441 30.821 1.00 58.53 218 LEU A N 1
ATOM 1705 C CA . LEU A 1 218 ? -16.440 4.042 30.048 1.00 58.53 218 LEU A CA 1
ATOM 1706 C C . LEU A 1 218 ? -15.310 3.474 30.921 1.00 58.53 218 LEU A C 1
ATOM 1708 O O . LEU A 1 218 ? -14.432 4.181 31.423 1.00 58.53 218 LEU A O 1
ATOM 1712 N N . THR A 1 219 ? -15.288 2.149 31.010 1.00 70.00 219 THR A N 1
ATOM 1713 C CA . THR A 1 219 ? -14.108 1.366 31.361 1.00 70.00 219 THR A CA 1
ATOM 1714 C C . THR A 1 219 ? -12.947 1.736 30.434 1.00 70.00 219 THR A C 1
ATOM 1716 O O . THR A 1 219 ? -13.123 1.994 29.242 1.00 70.00 219 THR A O 1
ATOM 1719 N N . SER A 1 220 ? -11.724 1.700 30.966 1.00 75.88 220 SER A N 1
ATOM 1720 C CA . SER A 1 220 ? -10.463 1.882 30.224 1.00 75.88 220 SER A CA 1
ATOM 1721 C C . SER A 1 220 ? -10.365 1.075 28.913 1.00 75.88 220 SER A C 1
ATOM 1723 O O . SER A 1 220 ? -9.510 1.368 28.081 1.00 75.88 220 SER A O 1
ATOM 1725 N N . GLN A 1 221 ? -11.215 0.062 28.731 1.00 77.38 221 GLN A N 1
ATOM 1726 C CA . GLN A 1 221 ? -11.267 -0.822 27.572 1.00 77.38 221 GLN A CA 1
ATOM 1727 C C . GLN A 1 221 ? -11.785 -0.125 26.308 1.00 77.38 221 GLN A C 1
ATOM 1729 O O . GLN A 1 221 ? -11.190 -0.306 25.253 1.00 77.38 221 GLN A O 1
ATOM 1734 N N . ILE A 1 222 ? -12.830 0.708 26.399 1.00 81.44 222 ILE A N 1
ATOM 1735 C CA . ILE A 1 222 ? -13.382 1.402 25.220 1.00 81.44 222 ILE A CA 1
ATOM 1736 C C . ILE A 1 222 ? -12.392 2.455 24.706 1.00 81.44 222 ILE A C 1
ATOM 1738 O O . ILE A 1 222 ? -12.131 2.510 23.510 1.00 81.44 222 ILE A O 1
ATOM 1742 N N . LYS A 1 223 ? -11.749 3.208 25.610 1.00 82.56 223 LYS A N 1
ATOM 1743 C CA . LYS A 1 223 ? -10.681 4.157 25.244 1.00 82.56 223 LYS A CA 1
ATOM 1744 C C . LYS A 1 223 ? -9.471 3.464 24.613 1.00 82.56 223 LYS A C 1
ATOM 1746 O O . LYS A 1 223 ? -8.918 3.959 23.637 1.00 82.56 223 LYS A O 1
ATOM 1751 N N . GLY A 1 224 ? -9.063 2.315 25.160 1.00 86.44 224 GLY A N 1
ATOM 1752 C CA . GLY A 1 224 ? -8.001 1.500 24.563 1.00 86.44 224 GLY A CA 1
ATOM 1753 C C . GLY A 1 224 ? -8.373 1.020 23.159 1.00 86.44 224 GLY A C 1
ATOM 1754 O O . GLY A 1 224 ? -7.556 1.085 22.246 1.00 86.44 224 GLY A O 1
ATOM 1755 N N . LEU A 1 225 ? -9.630 0.620 22.967 1.00 89.94 225 LEU A N 1
ATOM 1756 C CA . LEU A 1 225 ? -10.133 0.181 21.674 1.00 89.94 225 LEU A CA 1
ATOM 1757 C C . LEU A 1 225 ? -10.174 1.315 20.636 1.00 89.94 225 LEU A C 1
ATOM 1759 O O . LEU A 1 225 ? -9.777 1.088 19.499 1.00 89.94 225 LEU A O 1
ATOM 1763 N N . GLU A 1 226 ? -10.580 2.533 21.010 1.00 88.75 226 GLU A N 1
ATOM 1764 C CA . GLU A 1 226 ? -10.501 3.700 20.115 1.00 88.75 226 GLU A CA 1
ATOM 1765 C C . GLU A 1 226 ? -9.065 3.981 19.658 1.00 88.75 226 GLU A C 1
ATOM 1767 O O . GLU A 1 226 ? -8.833 4.264 18.483 1.00 88.75 226 GLU A O 1
ATOM 1772 N N . ALA A 1 227 ? -8.093 3.873 20.569 1.00 89.94 227 ALA A N 1
ATOM 1773 C CA . ALA A 1 227 ? -6.687 4.075 20.240 1.00 89.94 227 ALA A CA 1
ATOM 1774 C C . ALA A 1 227 ? -6.169 3.011 19.258 1.00 89.94 227 ALA A C 1
ATOM 1776 O O . ALA A 1 227 ? -5.517 3.357 18.276 1.00 89.94 227 ALA A O 1
ATOM 1777 N N . GLU A 1 228 ? -6.497 1.736 19.477 1.00 92.94 228 GLU A N 1
ATOM 1778 C CA . GLU A 1 228 ? -6.102 0.641 18.577 1.00 92.94 228 GLU A CA 1
ATOM 1779 C C . GLU A 1 228 ? -6.790 0.730 17.206 1.00 92.94 228 GLU A C 1
ATOM 1781 O O . GLU A 1 228 ? -6.169 0.448 16.183 1.00 92.94 228 GLU A O 1
ATOM 1786 N N . LEU A 1 229 ? -8.053 1.167 17.164 1.00 93.69 229 LEU A N 1
ATOM 1787 C CA . LEU A 1 229 ? -8.764 1.442 15.915 1.00 93.69 229 LEU A CA 1
ATOM 1788 C C . LEU A 1 229 ? -8.136 2.603 15.141 1.00 93.69 229 LEU A C 1
ATOM 1790 O O . LEU A 1 229 ? -7.973 2.516 13.926 1.00 93.69 229 LEU A O 1
ATOM 1794 N N . SER A 1 230 ? -7.759 3.672 15.839 1.00 91.69 230 SER A N 1
ATOM 1795 C CA . SER A 1 230 ? -7.047 4.804 15.245 1.00 91.69 230 SER A CA 1
ATOM 1796 C C . SER A 1 230 ? -5.686 4.381 14.679 1.00 91.69 230 SER A C 1
ATOM 1798 O O . SER A 1 230 ? -5.361 4.724 13.541 1.00 91.69 230 SER A O 1
ATOM 1800 N N . ASP A 1 231 ? -4.922 3.575 15.426 1.00 92.44 231 ASP A N 1
ATOM 1801 C CA . ASP A 1 231 ? -3.618 3.072 14.983 1.00 92.44 231 ASP A CA 1
ATOM 1802 C C . ASP A 1 231 ? -3.733 2.178 13.742 1.00 92.44 231 ASP A C 1
ATOM 1804 O O . ASP A 1 231 ? -3.026 2.398 12.757 1.00 92.44 231 ASP A O 1
ATOM 1808 N N . LEU A 1 232 ? -4.695 1.247 13.718 1.00 94.44 232 LEU A N 1
ATOM 1809 C CA . LEU A 1 232 ? -4.973 0.453 12.519 1.00 94.44 232 LEU A CA 1
ATOM 1810 C C . LEU A 1 232 ? -5.346 1.349 11.328 1.00 94.44 232 LEU A C 1
ATOM 1812 O O . LEU A 1 232 ? -4.872 1.134 10.213 1.00 94.44 232 LEU A O 1
ATOM 1816 N N . GLY A 1 233 ? -6.158 2.383 11.555 1.00 91.62 233 GLY A N 1
ATOM 1817 C CA . GLY A 1 233 ? -6.538 3.341 10.515 1.00 91.62 233 GLY A CA 1
ATOM 1818 C C . GLY A 1 233 ? -5.338 4.076 9.930 1.00 91.62 233 GLY A C 1
ATOM 1819 O O . GLY A 1 233 ? -5.264 4.263 8.713 1.00 91.62 233 GLY A O 1
ATOM 1820 N N . LYS A 1 234 ? -4.370 4.433 10.779 1.00 89.81 234 LYS A N 1
ATOM 1821 C CA . LYS A 1 234 ? -3.098 5.012 10.350 1.00 89.81 234 LYS A CA 1
ATOM 1822 C C . LYS A 1 234 ? -2.296 4.023 9.504 1.00 89.81 234 LYS A C 1
ATOM 1824 O O . LYS A 1 234 ? -1.922 4.376 8.392 1.00 89.81 234 LYS A O 1
ATOM 1829 N N . GLN A 1 235 ? -2.109 2.785 9.966 1.00 91.19 235 GLN A N 1
ATOM 1830 C CA . GLN A 1 235 ? -1.369 1.763 9.213 1.00 91.19 235 GLN A CA 1
ATOM 1831 C C . GLN A 1 235 ? -1.994 1.486 7.835 1.00 91.19 235 GLN A C 1
ATOM 1833 O O . GLN A 1 235 ? -1.288 1.392 6.829 1.00 91.19 235 GLN A O 1
ATOM 1838 N N . LEU A 1 236 ? -3.328 1.409 7.760 1.00 91.69 236 LEU A N 1
ATOM 1839 C CA . LEU A 1 236 ? -4.032 1.230 6.491 1.00 91.69 236 LEU A CA 1
ATOM 1840 C C . LEU A 1 236 ? -3.819 2.429 5.555 1.00 91.69 236 LEU A C 1
ATOM 1842 O O . LEU A 1 236 ? -3.571 2.236 4.364 1.00 91.69 236 LEU A O 1
ATOM 1846 N N . ASN A 1 237 ? -3.878 3.655 6.079 1.00 87.44 237 ASN A N 1
ATOM 1847 C CA . ASN A 1 237 ? -3.641 4.868 5.299 1.00 87.44 237 ASN A CA 1
ATOM 1848 C C . ASN A 1 237 ? -2.186 4.985 4.821 1.00 87.44 237 ASN A C 1
ATOM 1850 O O . ASN A 1 237 ? -1.944 5.374 3.683 1.00 87.44 237 ASN A O 1
ATOM 1854 N N . ASP A 1 238 ? -1.225 4.597 5.652 1.00 84.50 238 ASP A N 1
ATOM 1855 C CA . ASP A 1 238 ? 0.194 4.592 5.310 1.00 84.50 238 ASP A CA 1
ATOM 1856 C C . ASP A 1 238 ? 0.476 3.654 4.119 1.00 84.50 238 ASP A C 1
ATOM 1858 O O . ASP A 1 238 ? 1.149 4.040 3.160 1.00 84.50 238 ASP A O 1
ATOM 1862 N N . ILE A 1 239 ? -0.131 2.460 4.104 1.00 87.56 239 ILE A N 1
ATOM 1863 C CA . ILE A 1 239 ? -0.061 1.541 2.954 1.00 87.56 239 ILE A CA 1
ATOM 1864 C C . ILE A 1 239 ? -0.709 2.152 1.706 1.00 87.56 239 ILE A C 1
ATOM 1866 O O . ILE A 1 239 ? -0.146 2.036 0.618 1.00 87.56 239 ILE A O 1
ATOM 1870 N N . LYS A 1 240 ? -1.865 2.817 1.837 1.00 86.88 240 LYS A N 1
ATOM 1871 C CA . LYS A 1 240 ? -2.523 3.499 0.708 1.00 86.88 240 LYS A CA 1
ATOM 1872 C C . LYS A 1 240 ? -1.599 4.560 0.108 1.00 86.88 240 LYS A C 1
ATOM 1874 O O . LYS A 1 240 ? -1.424 4.602 -1.107 1.00 86.88 240 LYS A O 1
ATOM 1879 N N . THR A 1 241 ? -0.977 5.379 0.952 1.00 81.31 241 THR A N 1
ATOM 1880 C CA . THR A 1 241 ? -0.006 6.396 0.534 1.00 81.31 241 THR A CA 1
ATOM 1881 C C . THR A 1 241 ? 1.170 5.762 -0.208 1.00 81.31 241 THR A C 1
ATOM 1883 O O . THR A 1 241 ? 1.531 6.219 -1.293 1.00 81.31 241 THR A O 1
ATOM 1886 N N . ALA A 1 242 ? 1.720 4.662 0.314 1.00 79.75 242 ALA A N 1
ATOM 1887 C CA . ALA A 1 242 ? 2.796 3.932 -0.348 1.00 79.75 242 ALA A CA 1
ATOM 1888 C C . ALA A 1 242 ? 2.363 3.325 -1.700 1.00 79.75 242 ALA A C 1
ATOM 1890 O O . ALA A 1 242 ? 3.122 3.390 -2.663 1.00 79.75 242 ALA A O 1
ATOM 1891 N N . GLN A 1 243 ? 1.146 2.782 -1.820 1.00 79.75 243 GLN A N 1
ATOM 1892 C CA . GLN A 1 243 ? 0.606 2.270 -3.092 1.00 79.75 243 GLN A CA 1
ATOM 1893 C C . GLN A 1 243 ? 0.430 3.370 -4.142 1.00 79.75 243 GLN A C 1
ATOM 1895 O O . GLN A 1 243 ? 0.806 3.183 -5.301 1.00 79.75 243 GLN A O 1
ATOM 1900 N N . THR A 1 244 ? -0.096 4.528 -3.744 1.00 76.75 244 THR A N 1
ATOM 1901 C CA . THR A 1 244 ? -0.202 5.698 -4.625 1.00 76.75 244 THR A CA 1
ATOM 1902 C C . THR A 1 244 ? 1.172 6.146 -5.101 1.00 76.75 244 THR A C 1
ATOM 1904 O O . THR A 1 244 ? 1.374 6.344 -6.298 1.00 76.75 244 THR A O 1
ATOM 1907 N N . ALA A 1 245 ? 2.138 6.203 -4.186 1.00 73.88 245 ALA A N 1
ATOM 1908 C CA . ALA A 1 245 ? 3.513 6.534 -4.515 1.00 73.88 245 ALA A CA 1
ATOM 1909 C C . ALA A 1 245 ? 4.191 5.498 -5.428 1.00 73.88 245 ALA A C 1
ATOM 1911 O O . ALA A 1 245 ? 5.031 5.870 -6.236 1.00 73.88 245 ALA A O 1
ATOM 1912 N N . MET A 1 246 ? 3.838 4.212 -5.334 1.00 73.25 246 MET A N 1
ATOM 1913 C CA . MET A 1 246 ? 4.340 3.178 -6.247 1.00 73.25 246 MET A CA 1
ATOM 1914 C C . MET A 1 246 ? 3.695 3.255 -7.636 1.00 73.25 246 MET A C 1
ATOM 1916 O O . MET A 1 246 ? 4.360 3.020 -8.642 1.00 73.25 246 MET A O 1
ATOM 1920 N N . THR A 1 247 ? 2.412 3.608 -7.707 1.00 69.06 247 THR A N 1
ATOM 1921 C CA . THR A 1 247 ? 1.682 3.726 -8.979 1.00 69.06 247 THR A CA 1
ATOM 1922 C C . THR A 1 247 ? 2.190 4.906 -9.805 1.00 69.06 247 THR A C 1
ATOM 1924 O O . THR A 1 247 ? 2.312 4.792 -11.025 1.00 69.06 247 THR A O 1
ATOM 1927 N N . SER A 1 248 ? 2.592 6.008 -9.159 1.00 65.62 248 SER A N 1
ATOM 1928 C CA . SER A 1 248 ? 3.272 7.101 -9.863 1.00 65.62 248 SER A CA 1
ATOM 1929 C C . SER A 1 248 ? 4.614 6.666 -10.473 1.00 65.62 248 SER A C 1
ATOM 1931 O O . SER A 1 248 ? 4.984 7.188 -11.525 1.00 65.62 248 SER A O 1
ATOM 1933 N N . LEU A 1 249 ? 5.292 5.644 -9.914 1.00 63.62 249 LEU A N 1
ATOM 1934 C CA . LEU A 1 249 ? 6.539 5.108 -10.493 1.00 63.62 249 LEU A CA 1
ATOM 1935 C C . LEU A 1 249 ? 6.301 4.481 -11.864 1.00 63.62 249 LEU A C 1
ATOM 1937 O O . LEU A 1 249 ? 7.098 4.675 -12.780 1.00 63.62 249 LEU A O 1
ATOM 1941 N N . ALA A 1 250 ? 5.193 3.756 -12.011 1.00 61.72 250 ALA A N 1
ATOM 1942 C CA . ALA A 1 250 ? 4.822 3.115 -13.267 1.00 61.72 250 ALA A CA 1
ATOM 1943 C C . ALA A 1 250 ? 4.351 4.129 -14.328 1.00 61.72 250 ALA A C 1
ATOM 1945 O O . ALA A 1 250 ? 4.534 3.897 -15.520 1.00 61.72 250 ALA A O 1
ATOM 1946 N N . GLY A 1 251 ? 3.792 5.270 -13.904 1.00 55.38 251 GLY A N 1
ATOM 1947 C CA . GLY A 1 251 ? 3.259 6.324 -14.777 1.00 55.38 251 GLY A CA 1
ATOM 1948 C C . GLY A 1 251 ? 4.298 7.253 -15.417 1.00 55.38 251 GLY A C 1
ATOM 1949 O O . GLY A 1 251 ? 3.920 8.167 -16.146 1.00 55.38 251 GLY A O 1
ATOM 1950 N N . VAL A 1 252 ? 5.596 7.024 -15.181 1.00 53.22 252 VAL A N 1
ATOM 1951 C CA . VAL A 1 252 ? 6.716 7.818 -15.726 1.00 53.22 252 VAL A CA 1
ATOM 1952 C C . VAL A 1 252 ? 6.774 9.259 -15.211 1.00 53.22 252 VAL A C 1
ATOM 1954 O O . VAL A 1 252 ? 7.292 10.165 -15.859 1.00 53.22 252 VAL A O 1
ATOM 1957 N N . VAL A 1 253 ? 6.251 9.503 -14.017 1.00 54.53 253 VAL A N 1
ATOM 1958 C CA . VAL A 1 253 ? 6.335 10.817 -13.387 1.00 54.53 253 VAL A CA 1
ATOM 1959 C C . VAL A 1 253 ? 6.736 10.561 -11.950 1.00 54.53 253 VAL A C 1
ATOM 1961 O O . VAL A 1 253 ? 5.901 10.120 -11.168 1.00 54.53 253 VAL A O 1
ATOM 1964 N N . LEU A 1 254 ? 7.989 10.868 -11.582 1.00 58.69 254 LEU A N 1
ATOM 1965 C CA . LEU A 1 254 ? 8.455 10.665 -10.209 1.00 58.69 254 LEU A CA 1
ATOM 1966 C C . LEU A 1 254 ? 9.168 11.846 -9.558 1.00 58.69 254 LEU A C 1
ATOM 1968 O O . LEU A 1 254 ? 10.116 12.385 -10.127 1.00 58.69 254 LEU A O 1
ATOM 1972 N N . PRO A 1 255 ? 8.800 12.180 -8.308 1.00 64.75 255 PRO A N 1
ATOM 1973 C CA . PRO A 1 255 ? 9.652 12.904 -7.390 1.00 64.75 255 PRO A CA 1
ATOM 1974 C C . PRO A 1 255 ? 10.357 11.922 -6.432 1.00 64.75 255 PRO A C 1
ATOM 1976 O O . PRO A 1 255 ? 9.818 10.880 -6.047 1.00 64.75 255 PRO A O 1
ATOM 1979 N N . VAL A 1 256 ? 11.545 12.292 -5.950 1.00 66.06 256 VAL A N 1
ATOM 1980 C CA . VAL A 1 256 ? 12.267 11.549 -4.894 1.00 66.06 256 VAL A CA 1
ATOM 1981 C C . VAL A 1 256 ? 11.395 11.346 -3.639 1.00 66.06 256 VAL A C 1
ATOM 1983 O O . VAL A 1 256 ? 11.529 10.350 -2.933 1.00 66.06 256 VAL A O 1
ATOM 1986 N N . THR A 1 257 ? 10.439 12.241 -3.380 1.00 66.81 257 THR A N 1
ATOM 1987 C CA . THR A 1 257 ? 9.518 12.148 -2.240 1.00 66.81 257 THR A CA 1
ATOM 1988 C C . THR A 1 257 ? 8.510 11.009 -2.324 1.00 66.81 257 THR A C 1
ATOM 1990 O O . THR A 1 257 ? 8.206 10.421 -1.289 1.00 66.81 257 THR A O 1
ATOM 1993 N N . SER A 1 258 ? 8.024 10.636 -3.513 1.00 66.75 258 SER A N 1
ATOM 1994 C CA . SER A 1 258 ? 7.142 9.467 -3.653 1.00 66.75 258 SER A CA 1
ATOM 1995 C C . SER A 1 258 ? 7.900 8.188 -3.297 1.00 66.75 258 SER A C 1
ATOM 1997 O O . SER A 1 258 ? 7.416 7.370 -2.519 1.00 66.75 258 SER A O 1
ATOM 1999 N N . LEU A 1 259 ? 9.138 8.055 -3.774 1.00 70.81 259 LEU A N 1
ATOM 2000 C CA . LEU A 1 259 ? 9.996 6.928 -3.416 1.00 70.81 259 LEU A CA 1
ATOM 2001 C C . LEU A 1 259 ? 10.291 6.875 -1.908 1.00 70.81 259 LEU A C 1
ATOM 2003 O O . LEU A 1 259 ? 10.275 5.792 -1.326 1.00 70.81 259 LEU A O 1
ATOM 2007 N N . LEU A 1 260 ? 10.464 8.029 -1.255 1.00 72.06 260 LEU A N 1
ATOM 2008 C CA . LEU A 1 260 ? 10.623 8.109 0.201 1.00 72.06 260 LEU A CA 1
ATOM 2009 C C . LEU A 1 260 ? 9.369 7.706 0.982 1.00 72.06 260 LEU A C 1
ATOM 2011 O O . LEU A 1 260 ? 9.472 7.046 2.017 1.00 72.06 260 LEU A O 1
ATOM 2015 N N . LEU A 1 261 ? 8.178 8.087 0.514 1.00 72.06 261 LEU A N 1
ATOM 2016 C CA . LEU A 1 261 ? 6.922 7.642 1.127 1.00 72.06 261 LEU A CA 1
ATOM 2017 C C . LEU A 1 261 ? 6.771 6.129 1.022 1.00 72.06 261 LEU A C 1
ATOM 2019 O O . LEU A 1 261 ? 6.474 5.471 2.018 1.00 72.06 261 LEU A O 1
ATOM 2023 N N . ALA A 1 262 ? 7.047 5.571 -0.158 1.00 74.00 262 ALA A N 1
ATOM 2024 C CA . ALA A 1 262 ? 7.040 4.129 -0.351 1.00 74.00 262 ALA A CA 1
ATOM 2025 C C . ALA A 1 262 ? 8.084 3.437 0.543 1.00 74.00 262 ALA A C 1
ATOM 2027 O O . ALA A 1 262 ? 7.771 2.423 1.165 1.00 74.00 262 ALA A O 1
ATOM 2028 N N . SER A 1 263 ? 9.291 3.999 0.688 1.00 73.94 263 SER A N 1
ATOM 2029 C CA . SER A 1 263 ? 10.367 3.382 1.473 1.00 73.94 263 SER A CA 1
ATOM 2030 C C . SER A 1 263 ? 10.120 3.362 2.980 1.00 73.94 263 SER A C 1
ATOM 2032 O O . SER A 1 263 ? 10.659 2.493 3.663 1.00 73.94 263 SER A O 1
ATOM 2034 N N . LYS A 1 264 ? 9.312 4.289 3.515 1.00 76.56 264 LYS A N 1
ATOM 2035 C CA . LYS A 1 264 ? 8.923 4.282 4.939 1.00 76.56 264 LYS A CA 1
ATOM 2036 C C . LYS A 1 264 ? 8.112 3.045 5.310 1.00 76.56 264 LYS A C 1
ATOM 2038 O O . LYS A 1 264 ? 8.245 2.543 6.421 1.00 76.56 264 LYS A O 1
ATOM 2043 N N . ILE A 1 265 ? 7.291 2.566 4.379 1.00 74.56 265 ILE A N 1
ATOM 2044 C CA . ILE A 1 265 ? 6.410 1.411 4.587 1.00 74.56 265 ILE A CA 1
ATOM 2045 C C . ILE A 1 265 ? 7.056 0.131 4.061 1.00 74.56 265 ILE A C 1
ATOM 2047 O O . ILE A 1 265 ? 6.946 -0.931 4.671 1.00 74.56 265 ILE A O 1
ATOM 2051 N N . PHE A 1 266 ? 7.790 0.239 2.957 1.00 76.38 266 PHE A N 1
ATOM 2052 C CA . PHE A 1 266 ? 8.443 -0.872 2.283 1.00 76.38 266 PHE A CA 1
ATOM 2053 C C . PHE A 1 266 ? 9.955 -0.606 2.163 1.00 76.38 266 PHE A C 1
ATOM 2055 O O . PHE A 1 266 ? 10.427 -0.097 1.141 1.00 76.38 266 PHE A O 1
ATOM 2062 N N . PRO A 1 267 ? 10.743 -0.964 3.196 1.00 70.06 267 PRO A N 1
ATOM 2063 C CA . PRO A 1 267 ? 12.198 -0.865 3.159 1.00 70.06 267 PRO A CA 1
ATOM 2064 C C . PRO A 1 267 ? 12.764 -1.567 1.921 1.00 70.06 267 PRO A C 1
ATOM 2066 O O . PRO A 1 267 ? 12.438 -2.726 1.663 1.00 70.06 267 PRO A O 1
ATOM 2069 N N . GLY A 1 268 ? 13.609 -0.877 1.156 1.00 66.56 268 GLY A N 1
ATOM 2070 C CA . GLY A 1 268 ? 14.121 -1.350 -0.129 1.00 66.56 268 GLY A CA 1
ATOM 2071 C C . GLY A 1 268 ? 13.834 -0.393 -1.288 1.00 66.56 268 GLY A C 1
ATOM 2072 O O . GLY A 1 268 ? 14.645 -0.305 -2.209 1.00 66.56 268 GLY A O 1
ATOM 2073 N N . PHE A 1 269 ? 12.737 0.371 -1.234 1.00 68.00 269 PHE A N 1
ATOM 2074 C CA . PHE A 1 269 ? 12.431 1.381 -2.261 1.00 68.00 269 PHE A CA 1
ATOM 2075 C C . PHE A 1 269 ? 13.351 2.609 -2.217 1.00 68.00 269 PHE A C 1
ATOM 2077 O O . PHE A 1 269 ? 13.475 3.317 -3.211 1.00 68.00 269 PHE A O 1
ATOM 2084 N N . ASP A 1 270 ? 14.065 2.812 -1.111 1.00 63.62 270 ASP A N 1
ATOM 2085 C CA . ASP A 1 270 ? 15.133 3.804 -0.981 1.00 63.62 270 ASP A CA 1
ATOM 2086 C C . ASP A 1 270 ? 16.238 3.600 -2.030 1.00 63.62 270 ASP A C 1
ATOM 2088 O O . ASP A 1 270 ? 16.779 4.566 -2.557 1.00 63.62 270 ASP A O 1
ATOM 2092 N N . ALA A 1 271 ? 16.533 2.349 -2.397 1.00 58.47 271 ALA A N 1
ATOM 2093 C CA . ALA A 1 271 ? 17.608 2.014 -3.331 1.00 58.47 271 ALA A CA 1
ATOM 2094 C C . ALA A 1 271 ? 17.326 2.421 -4.785 1.00 58.47 271 ALA A C 1
ATOM 2096 O O . ALA A 1 271 ? 18.260 2.589 -5.565 1.00 58.47 271 ALA A O 1
ATOM 2097 N N . VAL A 1 272 ? 16.056 2.619 -5.145 1.00 57.91 272 VAL A N 1
ATOM 2098 C CA . VAL A 1 272 ? 15.654 3.108 -6.476 1.00 57.91 272 VAL A CA 1
ATOM 2099 C C . VAL A 1 272 ? 16.142 4.537 -6.704 1.00 57.91 272 VAL A C 1
ATOM 2101 O O . VAL A 1 272 ? 16.390 4.932 -7.835 1.00 57.91 272 VAL A O 1
ATOM 2104 N N . ILE A 1 273 ? 16.323 5.289 -5.616 1.00 55.81 273 ILE A N 1
ATOM 2105 C CA . ILE A 1 273 ? 16.833 6.660 -5.626 1.00 55.81 273 ILE A CA 1
ATOM 2106 C C . ILE A 1 273 ? 18.372 6.676 -5.744 1.00 55.81 273 ILE A C 1
ATOM 2108 O O . ILE A 1 273 ? 18.932 7.696 -6.116 1.00 55.81 273 ILE A O 1
ATOM 2112 N N . ILE A 1 274 ? 19.077 5.579 -5.422 1.00 48.47 274 ILE A N 1
ATOM 2113 C CA . ILE A 1 274 ? 20.544 5.570 -5.216 1.00 48.47 274 ILE A CA 1
ATOM 2114 C C . ILE A 1 274 ? 21.334 5.130 -6.466 1.00 48.47 274 ILE A C 1
ATOM 2116 O O . ILE A 1 274 ? 22.542 5.350 -6.527 1.00 48.47 274 ILE A O 1
ATOM 2120 N N . LEU A 1 275 ? 20.688 4.526 -7.466 1.00 41.53 275 LEU A N 1
ATOM 2121 C CA . LEU A 1 275 ? 21.362 3.926 -8.623 1.00 41.53 275 LEU A CA 1
ATOM 2122 C C . LEU A 1 275 ? 21.089 4.716 -9.915 1.00 41.53 275 LEU A C 1
ATOM 2124 O O . LEU A 1 275 ? 20.243 4.323 -10.716 1.00 41.53 275 LEU A O 1
ATOM 2128 N N . GLU A 1 276 ? 21.842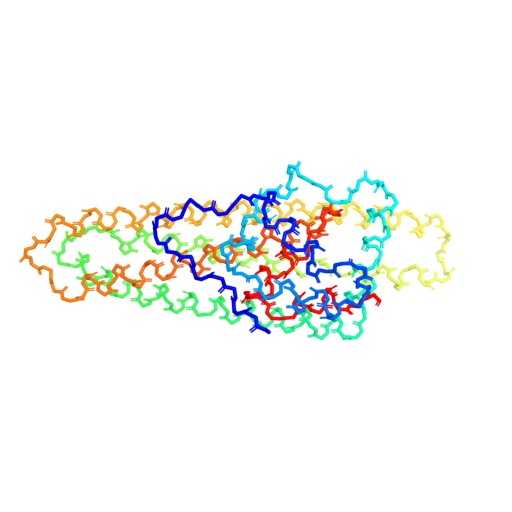 5.804 -10.095 1.00 36.00 276 GLU A N 1
ATOM 2129 C CA . GLU A 1 276 ? 22.271 6.344 -11.400 1.00 36.00 276 GLU A CA 1
ATOM 2130 C C . GLU A 1 276 ? 23.804 6.402 -11.445 1.00 36.00 276 GLU A C 1
ATOM 2132 O O . GLU A 1 276 ? 24.411 6.861 -10.445 1.00 36.00 276 GLU A O 1
#

Mean predicted aligned error: 9.81 Å